Protein AF-A0A2C9KHD5-F1 (afdb_monomer_lite)

Radius of gyration: 20.67 Å; chains: 1; bounding box: 72×42×41 Å

Organism: Biomphalaria glabrata (NCBI:txid6526)

Secondary structure (DSSP, 8-state):
-------HHHHHHHHHHHHHHHHSSEEEEEESSS-HHHHHHHS-HHHHTTEEEEESSTT--SS-SS---TT-HHHHHHH--SSEEEEES-SHHHHHSS-HHHHHHHHHHHHHSTTEEEEEEEEETTTS-HHHHHHHHHH-SEEEEEEEEETTEEEEEEEEE-TTSPEEEEEEEEEE-TT--EEEE----------S------------------------EEEEEEE---SS-----SS--

Foldseek 3Di:
DDDPVPPVLQLLLLLVLQVVLVPWQAEEEEAAPDAPVVSCVLHDPVSVVRYHYHYLPPQPDPDDPDDGPSVPLVVVVVPQDAQYEYEYSACAVVVVVDPLVVVLVSVVVQQVDPNYFKYKHKYWPVRDDPVSVVVLQVQFQKKWKWWDDDVQKIKTWIWGQDPVRDIDTAIWIWGADPSSAIDTDPDPDPPPDDDPDDDDDDDDDDDDDPPPPPPDPTTMMMMGMHGDDDPDPDPDPVGDD

InterPro domains:
  IPR019519 Elongator complex protein 5 [PF10483] (2-155)
  IPR019519 Elongator complex protein 5 [PTHR15641] (78-215)
  IPR027417 P-loop containing nucleoside triphosphate hydrolase [G3DSA:3.40.50.300] (1-186)

Structure (mmCIF, N/CA/C/O backbone):
data_AF-A0A2C9KHD5-F1
#
_entry.id   AF-A0A2C9KHD5-F1
#
loop_
_atom_site.group_PDB
_atom_site.id
_atom_site.type_symbol
_atom_site.label_atom_id
_atom_site.label_alt_id
_atom_site.label_comp_id
_atom_site.label_asym_id
_atom_site.label_entity_id
_atom_site.label_seq_id
_atom_site.pdbx_PDB_ins_code
_atom_site.Cartn_x
_atom_site.Cartn_y
_atom_site.Cartn_z
_atom_site.occupancy
_atom_site.B_iso_or_equiv
_atom_site.auth_seq_id
_atom_site.auth_comp_id
_atom_site.auth_asym_id
_atom_site.auth_atom_id
_atom_site.pdbx_PDB_model_num
ATOM 1 N N . MET A 1 1 ? 8.803 -20.911 -16.272 1.00 21.45 1 MET A N 1
ATOM 2 C CA . MET A 1 1 ? 9.367 -19.557 -16.454 1.00 21.45 1 MET A CA 1
ATOM 3 C C . MET A 1 1 ? 9.643 -19.027 -15.058 1.00 21.45 1 MET A C 1
ATOM 5 O O . MET A 1 1 ? 8.741 -19.084 -14.236 1.00 21.45 1 MET A O 1
ATOM 9 N N . GLN A 1 2 ? 10.910 -18.734 -14.759 1.00 21.44 2 GLN A N 1
ATOM 10 C CA . GLN A 1 2 ? 11.437 -18.538 -13.406 1.00 21.44 2 GLN A CA 1
ATOM 11 C C . GLN A 1 2 ? 10.789 -17.337 -12.713 1.00 21.44 2 GLN A C 1
ATOM 13 O O . GLN A 1 2 ? 10.897 -16.205 -13.180 1.00 21.44 2 GLN A O 1
ATOM 18 N N . ASP A 1 3 ? 10.120 -17.636 -11.603 1.00 24.98 3 ASP A N 1
ATOM 19 C CA . ASP A 1 3 ? 9.675 -16.690 -10.591 1.00 24.98 3 ASP A CA 1
ATOM 20 C C . ASP A 1 3 ? 10.931 -15.986 -10.059 1.00 24.98 3 ASP A C 1
ATOM 22 O O . ASP A 1 3 ? 11.749 -16.587 -9.361 1.00 24.98 3 ASP A O 1
ATOM 26 N N . ALA A 1 4 ? 11.148 -14.728 -10.438 1.00 33.56 4 ALA A N 1
ATOM 27 C CA . ALA A 1 4 ? 12.025 -13.872 -9.654 1.00 33.56 4 ALA A CA 1
ATOM 28 C C . ALA A 1 4 ? 11.246 -13.550 -8.369 1.00 33.56 4 ALA A C 1
ATOM 30 O O . ALA A 1 4 ? 10.525 -12.559 -8.290 1.00 33.56 4 ALA A O 1
ATOM 31 N N . ALA A 1 5 ? 11.345 -14.472 -7.408 1.00 40.50 5 ALA A N 1
ATOM 32 C CA . ALA A 1 5 ? 10.561 -14.551 -6.178 1.00 40.50 5 ALA A CA 1
ATOM 33 C C . ALA A 1 5 ? 10.824 -13.411 -5.174 1.00 40.50 5 ALA A C 1
ATOM 35 O O . ALA A 1 5 ? 10.122 -13.299 -4.170 1.00 40.50 5 ALA A O 1
ATOM 36 N N . ASP A 1 6 ? 11.760 -12.509 -5.461 1.00 47.53 6 ASP A N 1
ATOM 37 C CA . ASP A 1 6 ? 12.103 -11.403 -4.576 1.00 47.53 6 ASP A CA 1
ATOM 38 C C . ASP A 1 6 ? 11.404 -10.115 -5.028 1.00 47.53 6 ASP A C 1
ATOM 40 O O . ASP A 1 6 ? 12.034 -9.184 -5.530 1.00 47.53 6 ASP A O 1
ATOM 44 N N . CYS A 1 7 ? 10.078 -10.043 -4.852 1.00 56.72 7 CYS A N 1
ATOM 45 C CA . CYS A 1 7 ? 9.390 -8.751 -4.796 1.00 56.72 7 CYS A CA 1
ATOM 46 C C . CYS A 1 7 ? 9.403 -8.276 -3.334 1.00 56.72 7 CYS A C 1
ATOM 48 O O . CYS A 1 7 ? 8.547 -8.691 -2.547 1.00 56.72 7 CYS A O 1
ATOM 50 N N . PRO A 1 8 ? 10.351 -7.413 -2.924 1.00 60.81 8 PRO A N 1
ATOM 51 C CA . PRO A 1 8 ? 10.476 -7.007 -1.528 1.00 60.81 8 PRO A CA 1
ATOM 52 C C . PRO A 1 8 ? 9.287 -6.174 -1.049 1.00 60.81 8 PRO A C 1
ATOM 54 O O . PRO A 1 8 ? 9.019 -6.112 0.149 1.00 60.81 8 PRO A O 1
ATOM 57 N N . GLY A 1 9 ? 8.521 -5.596 -1.981 1.00 68.50 9 GLY A N 1
ATOM 58 C CA . GLY A 1 9 ? 7.254 -4.968 -1.644 1.00 68.50 9 GLY A CA 1
ATOM 59 C C . GLY A 1 9 ? 6.280 -5.957 -1.005 1.00 68.50 9 GLY A C 1
ATOM 60 O O . GLY A 1 9 ? 5.634 -5.637 -0.015 1.00 68.50 9 GLY A O 1
ATOM 61 N N . ARG A 1 10 ? 6.223 -7.207 -1.463 1.00 79.19 10 ARG A N 1
ATOM 62 C CA . ARG A 1 10 ? 5.251 -8.161 -0.921 1.00 79.19 10 ARG A CA 1
ATOM 63 C C . ARG A 1 10 ? 5.490 -8.477 0.558 1.00 79.19 10 ARG A C 1
ATOM 65 O O . ARG A 1 10 ? 4.535 -8.526 1.329 1.00 79.19 10 ARG A O 1
ATOM 72 N N . TYR A 1 11 ? 6.750 -8.622 0.965 1.00 78.06 11 TYR A N 1
ATOM 73 C CA . TYR A 1 11 ? 7.117 -8.819 2.371 1.00 78.06 11 TYR A CA 1
ATOM 74 C C . TYR A 1 11 ? 6.721 -7.619 3.235 1.00 78.06 11 TYR A C 1
ATOM 76 O O . TYR A 1 11 ? 6.141 -7.791 4.308 1.00 78.06 11 TYR A O 1
ATOM 84 N N . LEU A 1 12 ? 6.952 -6.400 2.738 1.00 79.88 12 LEU A N 1
ATOM 85 C CA . LEU A 1 12 ? 6.533 -5.185 3.429 1.00 79.88 12 LEU A CA 1
ATOM 86 C C . LEU A 1 12 ? 5.005 -5.074 3.522 1.00 79.88 12 LEU A C 1
ATOM 88 O O . LEU A 1 12 ? 4.477 -4.751 4.582 1.00 79.88 12 LEU A O 1
ATOM 92 N N . LEU A 1 13 ? 4.282 -5.385 2.447 1.00 86.75 13 LEU A N 1
ATOM 93 C CA . LEU A 1 13 ? 2.820 -5.405 2.425 1.00 86.75 13 LEU A CA 1
ATOM 94 C C . LEU A 1 13 ? 2.257 -6.395 3.452 1.00 86.75 13 LEU A C 1
ATOM 96 O O . LEU A 1 13 ? 1.348 -6.046 4.200 1.00 86.75 13 LEU A 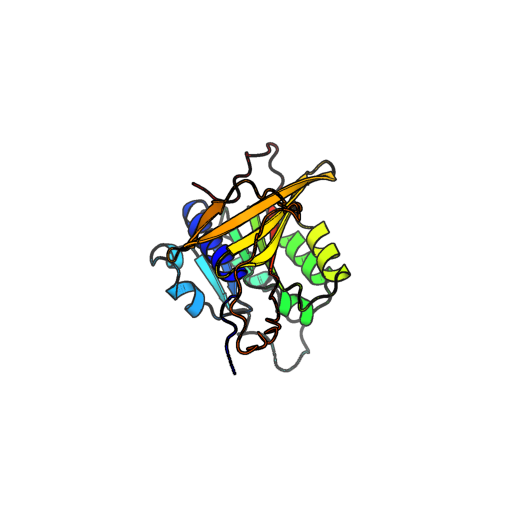O 1
ATOM 100 N N . LEU A 1 14 ? 2.808 -7.611 3.514 1.00 86.31 14 LEU A N 1
ATOM 101 C CA . LEU A 1 14 ? 2.409 -8.623 4.493 1.00 86.31 14 LEU A CA 1
ATOM 102 C C . LEU A 1 14 ? 2.713 -8.172 5.927 1.00 86.31 14 LEU A C 1
ATOM 104 O O . LEU A 1 14 ? 1.870 -8.348 6.808 1.00 86.31 14 LEU A O 1
ATOM 108 N N . ASN A 1 15 ? 3.865 -7.534 6.165 1.00 84.81 15 ASN A N 1
ATOM 109 C CA . ASN A 1 15 ? 4.171 -6.909 7.454 1.00 84.81 15 ASN A CA 1
ATOM 110 C C . ASN A 1 15 ? 3.117 -5.848 7.824 1.00 84.81 15 ASN A C 1
ATOM 112 O O . ASN A 1 15 ? 2.600 -5.850 8.944 1.00 84.81 15 ASN A O 1
ATOM 116 N N . TRP A 1 16 ? 2.741 -4.980 6.883 1.00 85.62 16 TRP A N 1
ATOM 117 C CA . TRP A 1 16 ? 1.698 -3.977 7.097 1.00 85.62 16 TRP A CA 1
ATOM 118 C C . TRP A 1 16 ? 0.341 -4.606 7.382 1.00 85.62 16 TRP A C 1
ATOM 120 O O . TRP A 1 16 ? -0.294 -4.236 8.369 1.00 85.62 16 TRP A O 1
ATOM 130 N N . ALA A 1 17 ? -0.081 -5.587 6.583 1.00 87.75 17 ALA A N 1
ATOM 131 C CA . ALA A 1 17 ? -1.320 -6.320 6.804 1.00 87.75 17 ALA A CA 1
ATOM 132 C C . ALA A 1 17 ? -1.340 -6.931 8.214 1.00 87.75 17 ALA A C 1
ATOM 134 O O . ALA A 1 17 ? -2.296 -6.696 8.954 1.00 87.75 17 ALA A O 1
ATOM 135 N N . ARG A 1 18 ? -0.247 -7.600 8.625 1.00 85.75 18 ARG A N 1
ATOM 136 C CA . ARG A 1 18 ? -0.071 -8.222 9.952 1.00 85.75 18 ARG A CA 1
ATOM 137 C C . ARG A 1 18 ? -0.150 -7.216 11.108 1.00 85.75 18 ARG A C 1
ATOM 139 O O . ARG A 1 18 ? -0.625 -7.547 12.193 1.00 85.75 18 ARG A O 1
ATOM 146 N N . ASN A 1 19 ? 0.314 -5.990 10.900 1.00 84.38 19 ASN A N 1
ATOM 147 C CA . ASN A 1 19 ? 0.287 -4.949 11.925 1.00 84.38 19 ASN A CA 1
ATOM 148 C C . ASN A 1 19 ? -1.025 -4.152 11.941 1.00 84.38 19 ASN A C 1
ATOM 150 O O . ASN A 1 19 ? -1.440 -3.663 12.992 1.00 84.38 19 ASN A O 1
ATOM 154 N N . LEU A 1 20 ? -1.687 -3.987 10.796 1.00 85.62 20 LEU A N 1
ATOM 155 C CA . LEU A 1 20 ? -2.927 -3.218 10.694 1.00 85.62 20 LEU A CA 1
ATOM 156 C C . LEU A 1 20 ? -4.119 -3.982 11.265 1.00 85.62 20 LEU A C 1
ATOM 158 O O . LEU A 1 20 ? -4.832 -3.408 12.084 1.00 85.62 20 LEU A O 1
ATOM 162 N N . TYR A 1 21 ? -4.285 -5.274 10.959 1.00 84.44 21 TYR A N 1
ATOM 163 C CA . TYR A 1 21 ? -5.460 -6.040 11.416 1.00 84.44 21 TYR A CA 1
ATOM 164 C C . TYR A 1 21 ? -5.607 -6.101 12.954 1.00 84.44 21 TYR A C 1
ATOM 166 O O . TYR A 1 21 ? -6.690 -6.364 13.485 1.00 84.44 21 TYR A O 1
ATOM 174 N N . LYS A 1 22 ? -4.505 -5.870 13.683 1.00 85.44 22 LYS A N 1
ATOM 175 C CA . LYS A 1 22 ? -4.470 -5.795 15.150 1.00 85.44 22 LYS A CA 1
ATOM 176 C C . LYS A 1 22 ? -4.913 -4.438 15.697 1.00 85.44 22 LYS A C 1
ATOM 178 O O . LYS A 1 22 ? -5.384 -4.370 16.827 1.00 85.44 22 LYS A O 1
ATOM 183 N N . ARG A 1 23 ? -4.719 -3.366 14.924 1.00 84.25 23 ARG A N 1
ATOM 184 C CA . ARG A 1 23 ? -4.906 -1.968 15.346 1.00 84.25 23 ARG A CA 1
ATOM 185 C C . ARG A 1 23 ? -6.227 -1.374 14.876 1.00 84.25 23 ARG A C 1
ATOM 187 O O . ARG A 1 23 ? -6.737 -0.469 15.528 1.00 84.25 23 ARG A O 1
ATOM 194 N N . VAL A 1 24 ? -6.759 -1.857 13.756 1.00 84.12 24 VAL A N 1
ATOM 195 C CA . VAL A 1 24 ? -7.999 -1.340 13.169 1.00 84.12 24 VAL A CA 1
ATOM 196 C C . VAL A 1 24 ? -9.126 -2.358 13.249 1.00 84.12 24 VAL A C 1
ATOM 198 O O . VAL A 1 24 ? -8.887 -3.562 13.324 1.00 84.12 24 VAL A O 1
ATOM 201 N N . GLY A 1 25 ? -10.366 -1.862 13.247 1.00 81.00 25 GLY A N 1
ATOM 202 C CA . GLY A 1 25 ? -11.555 -2.709 13.332 1.00 81.00 25 GLY A CA 1
ATOM 203 C C . GLY A 1 25 ? -11.716 -3.602 12.104 1.00 81.00 25 GLY A C 1
ATOM 204 O O . GLY A 1 25 ? -12.115 -4.759 12.232 1.00 81.00 25 GLY A O 1
ATOM 205 N N . LYS A 1 26 ? -11.351 -3.085 10.924 1.00 89.88 26 LYS A N 1
ATOM 206 C CA . LYS A 1 26 ? -11.443 -3.811 9.659 1.00 89.88 26 LYS A CA 1
ATOM 207 C C . LYS A 1 26 ? -10.253 -3.530 8.751 1.00 89.88 26 LYS A C 1
ATOM 209 O O . LYS A 1 26 ? -9.731 -2.419 8.690 1.00 89.88 26 LYS A O 1
ATOM 214 N N . THR A 1 27 ? -9.824 -4.543 8.011 1.00 93.12 27 THR A N 1
ATOM 215 C CA . THR A 1 27 ? -8.817 -4.398 6.960 1.00 93.12 27 THR A CA 1
ATOM 216 C C . THR A 1 27 ? -9.356 -4.999 5.668 1.00 93.12 27 THR A C 1
ATOM 218 O O . THR A 1 27 ? -9.950 -6.074 5.693 1.00 93.12 27 THR A O 1
ATOM 221 N N . ILE A 1 28 ? -9.183 -4.304 4.549 1.00 94.38 28 ILE A N 1
ATOM 222 C CA . ILE A 1 28 ? -9.533 -4.788 3.212 1.00 94.38 28 ILE A CA 1
ATOM 223 C C . ILE A 1 28 ? -8.228 -4.948 2.438 1.00 94.38 28 ILE A C 1
ATOM 225 O O . ILE A 1 28 ? -7.465 -3.991 2.351 1.00 94.38 28 ILE A O 1
ATOM 229 N N . LEU A 1 29 ? -7.965 -6.136 1.896 1.00 94.31 29 LEU A N 1
ATOM 230 C CA . LEU A 1 29 ? -6.842 -6.389 0.995 1.00 94.31 29 LEU A CA 1
ATOM 231 C C . LEU A 1 29 ? -7.383 -6.699 -0.401 1.00 94.31 29 LEU A C 1
ATOM 233 O O . LEU A 1 29 ? -8.087 -7.688 -0.597 1.00 94.31 29 LEU A O 1
ATOM 237 N N . VAL A 1 30 ? -7.048 -5.843 -1.357 1.00 93.00 30 VAL A N 1
ATOM 238 C CA . VAL A 1 30 ? -7.388 -6.004 -2.769 1.00 93.00 30 VAL A CA 1
ATOM 239 C C . VAL A 1 30 ? -6.199 -6.637 -3.484 1.00 93.00 30 VAL A C 1
ATOM 241 O O . VAL A 1 30 ? -5.077 -6.134 -3.390 1.00 93.00 30 VAL A O 1
ATOM 244 N N . CYS A 1 31 ? -6.468 -7.751 -4.158 1.00 91.31 31 CYS A N 1
ATOM 245 C CA . CYS A 1 31 ? -5.497 -8.721 -4.644 1.00 91.31 31 CYS A CA 1
ATOM 246 C C . CYS A 1 31 ? -5.485 -8.772 -6.184 1.00 91.31 31 CYS A C 1
ATOM 248 O O . CYS A 1 31 ? -6.210 -9.567 -6.779 1.00 91.31 31 CYS A O 1
ATOM 250 N N . TYR A 1 32 ? -4.701 -7.920 -6.842 1.00 87.25 32 TYR A N 1
ATOM 251 C CA . TYR A 1 32 ? -4.503 -7.909 -8.296 1.00 87.25 32 TYR A CA 1
ATOM 252 C C . TYR A 1 32 ? -3.308 -8.742 -8.755 1.00 87.25 32 TYR A C 1
ATOM 254 O O . TYR A 1 32 ? -3.323 -9.268 -9.862 1.00 87.25 32 TYR A O 1
ATOM 262 N N . GLU A 1 33 ? -2.250 -8.851 -7.954 1.00 85.38 33 GLU A N 1
ATOM 263 C CA . GLU A 1 33 ? -1.014 -9.518 -8.375 1.00 85.38 33 GLU A CA 1
ATOM 264 C C . GLU A 1 33 ? -1.022 -11.008 -8.027 1.00 85.38 33 GLU A C 1
ATOM 266 O O . GLU A 1 33 ? -0.601 -11.848 -8.825 1.00 85.38 33 GLU A O 1
ATOM 271 N N . ARG A 1 34 ? -1.500 -11.351 -6.827 1.00 87.44 34 ARG A N 1
ATOM 272 C CA . ARG A 1 34 ? -1.611 -12.736 -6.352 1.00 87.44 34 ARG A CA 1
ATOM 273 C C . ARG A 1 34 ? -3.031 -13.004 -5.861 1.00 87.44 34 ARG A C 1
ATOM 275 O O . ARG A 1 34 ? -3.665 -12.086 -5.360 1.00 87.44 34 ARG A O 1
ATOM 282 N N . PRO A 1 35 ? -3.543 -14.238 -5.971 1.00 88.81 35 PRO A N 1
ATOM 283 C CA . PRO A 1 35 ? -4.881 -14.552 -5.482 1.00 88.81 35 PRO A CA 1
ATOM 284 C C . PRO A 1 35 ? -4.937 -14.482 -3.940 1.00 88.81 35 PRO A C 1
ATOM 286 O O . PRO A 1 35 ? -3.908 -14.690 -3.288 1.00 88.81 35 PRO A O 1
ATOM 289 N N . PRO A 1 36 ? -6.110 -14.245 -3.321 1.00 90.94 36 PRO A N 1
ATOM 290 C CA . PRO A 1 36 ? -6.261 -14.163 -1.865 1.00 90.94 36 PRO A CA 1
ATOM 291 C C . PRO A 1 36 ? -5.638 -15.323 -1.083 1.00 90.94 36 PRO A C 1
ATOM 293 O O . PRO A 1 36 ? -5.050 -15.104 -0.023 1.00 90.94 36 PRO A O 1
ATOM 296 N N . GLN A 1 37 ? -5.719 -16.543 -1.625 1.00 90.50 37 GLN A N 1
ATOM 297 C CA . GLN A 1 37 ? -5.185 -17.762 -1.012 1.00 90.50 37 GLN A CA 1
ATOM 298 C C . GLN A 1 37 ? -3.691 -17.621 -0.714 1.00 90.50 37 GLN A C 1
ATOM 300 O O . GLN A 1 37 ? -3.257 -17.970 0.383 1.00 90.50 37 GLN A O 1
ATOM 305 N N . TYR A 1 38 ? -2.942 -16.999 -1.634 1.00 89.06 38 TYR A N 1
ATOM 306 C CA . TYR A 1 38 ? -1.527 -16.703 -1.436 1.00 89.06 38 TYR A CA 1
ATOM 307 C C . TYR A 1 38 ? -1.324 -15.918 -0.138 1.00 89.06 38 TYR A C 1
ATOM 309 O O . TYR A 1 38 ? -0.526 -16.311 0.693 1.00 89.06 38 TYR A O 1
ATOM 317 N N . PHE A 1 39 ? -2.068 -14.836 0.098 1.00 89.06 39 PHE A N 1
ATOM 318 C CA . PHE A 1 39 ? -1.877 -14.013 1.298 1.00 89.06 39 PHE A CA 1
ATOM 319 C C . PHE A 1 39 ? -2.344 -14.709 2.578 1.00 89.06 39 PHE A C 1
ATOM 321 O O . PHE A 1 39 ? -1.732 -14.526 3.630 1.00 89.06 39 PHE A O 1
ATOM 328 N N . THR A 1 40 ? -3.401 -15.520 2.502 1.00 89.62 40 THR A N 1
ATOM 329 C CA . THR A 1 40 ? -3.914 -16.244 3.673 1.00 89.62 40 THR A CA 1
ATOM 330 C C . THR A 1 40 ? -2.936 -17.279 4.221 1.00 89.62 40 THR A C 1
ATOM 332 O O . THR A 1 40 ? -2.959 -17.533 5.420 1.00 89.62 40 THR A O 1
ATOM 335 N N . GLU A 1 41 ? -2.051 -17.833 3.388 1.00 88.44 41 GLU A N 1
ATOM 336 C CA . GLU A 1 41 ? -1.020 -18.788 3.821 1.00 88.44 41 GLU A CA 1
ATOM 337 C C . GLU A 1 41 ? 0.077 -18.133 4.674 1.00 88.44 41 GLU A C 1
ATOM 339 O O . GLU A 1 41 ? 0.630 -18.768 5.569 1.00 88.44 41 GLU A O 1
ATOM 344 N N . TRP A 1 42 ? 0.368 -16.851 4.431 1.00 86.00 42 TRP A N 1
ATOM 345 C CA . TRP A 1 42 ? 1.403 -16.098 5.152 1.00 86.00 42 TRP A CA 1
ATOM 346 C C . TRP A 1 42 ? 0.874 -15.369 6.390 1.00 86.00 42 TRP A C 1
ATOM 348 O O . TRP A 1 42 ? 1.656 -14.896 7.219 1.00 86.00 42 TRP A O 1
ATOM 358 N N . LEU A 1 43 ? -0.447 -15.229 6.510 1.00 86.69 43 LEU A N 1
ATOM 359 C CA . LEU A 1 43 ? -1.080 -14.490 7.592 1.00 86.69 43 LEU A CA 1
ATOM 360 C C . LEU A 1 43 ? -1.541 -15.429 8.720 1.00 86.69 43 LEU A C 1
ATOM 362 O O . LEU A 1 43 ? -2.029 -16.529 8.465 1.00 86.69 43 LEU A O 1
ATOM 366 N N . PRO A 1 44 ? -1.444 -14.993 9.988 1.00 85.44 44 PRO A N 1
ATOM 367 C CA . PRO A 1 44 ? -2.012 -15.728 11.113 1.00 85.44 44 PRO A CA 1
ATOM 368 C C . PRO A 1 44 ? -3.515 -16.014 10.934 1.00 85.44 44 PRO A C 1
ATOM 370 O O . PRO A 1 44 ? -4.251 -15.196 10.381 1.00 85.44 44 PRO A O 1
ATOM 373 N N . LYS A 1 45 ? -4.005 -17.151 11.449 1.00 84.75 45 LYS A N 1
ATOM 374 C CA . LYS A 1 45 ? -5.423 -17.554 11.316 1.00 84.75 45 LYS A CA 1
ATOM 375 C C . LYS A 1 45 ? -6.410 -16.563 11.951 1.00 84.75 45 LYS A C 1
ATOM 377 O O . LYS A 1 45 ? -7.551 -16.474 11.520 1.00 84.75 45 LYS A O 1
ATOM 382 N N . ASP A 1 46 ? -5.993 -15.821 12.972 1.00 84.56 46 ASP A N 1
ATOM 383 C CA . ASP A 1 46 ? -6.779 -14.738 13.579 1.00 84.56 46 ASP A CA 1
ATOM 384 C C . ASP A 1 46 ? -6.888 -13.506 12.665 1.00 84.56 46 ASP A C 1
ATOM 386 O O . ASP A 1 46 ? -7.879 -12.776 12.725 1.00 84.56 46 ASP A O 1
ATOM 390 N N . ALA A 1 47 ? -5.901 -13.288 11.791 1.00 83.38 47 ALA A N 1
ATOM 391 C CA . ALA A 1 47 ? -5.895 -12.185 10.839 1.00 83.38 47 ALA A CA 1
ATOM 392 C C . ALA A 1 47 ? -6.910 -12.400 9.711 1.00 83.38 47 ALA A C 1
ATOM 394 O O . ALA A 1 47 ? -7.592 -11.457 9.309 1.00 83.38 47 ALA A O 1
ATOM 395 N N . THR A 1 48 ? -7.059 -13.635 9.223 1.00 80.44 48 THR A N 1
ATOM 396 C CA . THR A 1 48 ? -7.950 -13.948 8.093 1.00 80.44 48 THR A CA 1
ATOM 397 C C . THR A 1 48 ? -9.424 -13.687 8.409 1.00 80.44 48 THR A C 1
ATOM 399 O O . THR A 1 48 ? -10.167 -13.286 7.522 1.00 80.44 48 THR A O 1
ATOM 402 N N . GLY A 1 49 ? -9.844 -13.807 9.673 1.00 81.38 49 GLY A N 1
ATOM 403 C CA . GLY A 1 49 ? -11.195 -13.425 10.107 1.00 81.38 49 GLY A CA 1
ATOM 404 C C . GLY A 1 49 ? -11.439 -11.909 10.161 1.00 81.38 49 GLY A C 1
ATOM 405 O O . GLY A 1 49 ? -12.586 -11.464 10.172 1.00 81.38 49 GLY A O 1
ATOM 406 N N . ARG A 1 50 ? -10.374 -11.096 10.189 1.00 85.88 50 ARG A N 1
ATOM 407 C CA . ARG A 1 50 ? -10.445 -9.625 10.276 1.00 85.88 50 ARG A CA 1
ATOM 408 C C . ARG A 1 50 ? -10.143 -8.922 8.955 1.00 85.88 50 ARG A C 1
ATOM 410 O O . ARG A 1 50 ? -10.552 -7.773 8.774 1.00 85.88 50 ARG A O 1
ATOM 417 N N . ILE A 1 51 ? -9.484 -9.608 8.027 1.00 92.44 51 ILE A N 1
ATOM 418 C CA . ILE A 1 51 ? -9.163 -9.100 6.694 1.00 92.44 51 ILE A CA 1
ATOM 419 C C . ILE A 1 51 ? -10.226 -9.583 5.700 1.00 92.44 51 ILE A C 1
ATOM 421 O O . ILE A 1 51 ? -10.424 -10.781 5.529 1.00 92.44 51 ILE A O 1
ATOM 425 N N . THR A 1 52 ? -10.915 -8.656 5.033 1.00 92.94 52 THR A N 1
ATOM 426 C CA . THR A 1 52 ? -11.693 -8.983 3.829 1.00 92.94 52 THR A CA 1
ATOM 427 C C . THR A 1 52 ? -10.751 -8.991 2.638 1.00 92.94 52 THR A C 1
ATOM 429 O O . THR A 1 52 ? -10.078 -7.994 2.385 1.00 92.94 52 THR A O 1
ATOM 432 N N . PHE A 1 53 ? -10.732 -10.090 1.892 1.00 92.31 53 PHE A N 1
ATOM 433 C CA . PHE A 1 53 ? -9.967 -10.197 0.657 1.00 92.31 53 PHE A CA 1
ATOM 434 C C . PHE A 1 53 ? -10.883 -9.962 -0.543 1.00 92.31 53 PHE A C 1
ATOM 436 O O . PHE A 1 53 ? -11.962 -10.548 -0.620 1.00 92.31 53 PHE A O 1
ATOM 443 N N . ILE A 1 54 ? -10.446 -9.118 -1.474 1.00 91.31 54 ILE A N 1
ATOM 444 C CA . ILE A 1 54 ? -11.123 -8.869 -2.749 1.00 91.31 54 ILE A CA 1
ATOM 445 C C . ILE A 1 54 ? -10.188 -9.353 -3.854 1.00 91.31 54 ILE A C 1
ATOM 447 O O . ILE A 1 54 ? -9.099 -8.809 -4.021 1.00 91.31 54 ILE A O 1
ATOM 451 N N . ASP A 1 55 ? -10.598 -10.386 -4.588 1.00 88.81 55 ASP A N 1
ATOM 452 C CA . ASP A 1 55 ? -9.814 -10.917 -5.703 1.00 88.81 55 ASP A CA 1
ATOM 453 C C . ASP A 1 55 ? -10.002 -10.050 -6.952 1.00 88.81 55 ASP A C 1
ATOM 455 O O . ASP A 1 55 ? -11.064 -10.046 -7.582 1.00 88.81 55 ASP A O 1
ATOM 459 N N . GLY A 1 56 ? -8.949 -9.315 -7.302 1.00 79.19 56 GLY A N 1
ATOM 460 C CA . GLY A 1 56 ? -8.917 -8.425 -8.449 1.00 79.19 56 GLY A CA 1
ATOM 461 C C . GLY A 1 56 ? -8.807 -9.141 -9.796 1.00 79.19 56 GLY A C 1
ATOM 462 O O . GLY A 1 56 ? -9.110 -8.538 -10.825 1.00 79.19 56 GLY A O 1
ATOM 463 N N . ASN A 1 57 ? -8.420 -10.421 -9.810 1.00 72.19 57 ASN A N 1
ATOM 464 C CA . ASN A 1 57 ? -8.241 -11.201 -11.037 1.00 72.19 57 ASN A CA 1
ATOM 465 C C . ASN A 1 57 ? -9.546 -11.815 -11.558 1.00 72.19 57 ASN A C 1
ATOM 467 O O . ASN A 1 57 ? -9.668 -12.075 -12.754 1.00 72.19 57 ASN A O 1
ATOM 471 N N . LEU A 1 58 ? -10.546 -12.022 -10.695 1.00 67.06 58 LEU A N 1
ATOM 472 C CA . LEU A 1 58 ? -11.775 -12.743 -11.055 1.00 67.06 58 LEU A CA 1
ATOM 473 C C . LEU A 1 58 ? -12.745 -11.960 -11.956 1.00 67.06 58 LEU A C 1
ATOM 475 O O . LEU A 1 58 ? -13.714 -12.545 -12.438 1.00 67.06 58 LEU A O 1
ATOM 479 N N . ARG A 1 59 ? -12.539 -10.654 -12.174 1.00 61.41 59 ARG A N 1
ATOM 480 C CA . ARG A 1 59 ? -13.531 -9.791 -12.848 1.00 61.41 59 ARG A CA 1
ATOM 481 C C . ARG A 1 59 ? -13.021 -8.978 -14.032 1.00 61.41 59 ARG A C 1
ATOM 483 O O . ARG A 1 59 ? -13.725 -8.075 -14.463 1.00 61.41 59 ARG A O 1
ATOM 490 N N . ILE A 1 60 ? -11.853 -9.291 -14.591 1.00 60.53 60 ILE A N 1
ATOM 491 C CA . ILE A 1 60 ? -11.396 -8.663 -15.841 1.00 60.53 60 ILE A CA 1
ATOM 492 C C . ILE A 1 60 ? -12.220 -9.281 -16.987 1.00 60.53 60 ILE A C 1
ATOM 494 O O . ILE A 1 60 ? -11.984 -10.442 -17.328 1.00 60.53 60 ILE A O 1
ATOM 498 N N . PRO A 1 61 ? -13.223 -8.589 -17.563 1.00 53.09 61 PRO A N 1
ATOM 499 C CA . PRO A 1 61 ? -14.079 -9.187 -18.574 1.00 53.09 61 PRO A CA 1
ATOM 500 C C . PRO A 1 61 ? -13.294 -9.314 -19.880 1.00 53.09 61 PRO A C 1
ATOM 502 O O . PRO A 1 61 ? -12.575 -8.396 -20.272 1.00 53.09 61 PRO A O 1
ATOM 505 N N . ALA A 1 62 ? -13.483 -10.422 -20.596 1.00 50.41 62 ALA A N 1
ATOM 506 C CA . ALA A 1 62 ? -12.888 -10.641 -21.916 1.00 50.41 62 ALA A CA 1
ATOM 507 C C . ALA A 1 62 ? -13.456 -9.712 -23.017 1.00 50.41 62 ALA A C 1
ATOM 509 O O . ALA A 1 62 ? -12.944 -9.702 -24.134 1.00 50.41 62 ALA A O 1
ATOM 510 N N . SER A 1 63 ? -14.504 -8.933 -22.728 1.00 48.06 63 SER A N 1
ATOM 511 C CA . SER A 1 63 ? -15.189 -8.072 -23.698 1.00 48.06 63 SER A CA 1
ATOM 512 C C . SER A 1 63 ? -15.816 -6.856 -23.009 1.00 48.06 63 SER A C 1
ATOM 514 O O . SER A 1 63 ? -16.721 -6.984 -22.183 1.00 48.06 63 SER A O 1
ATOM 516 N N . SER A 1 64 ? -15.312 -5.671 -23.337 1.00 47.41 64 SER A N 1
ATOM 517 C CA . SER A 1 64 ? -15.696 -4.379 -22.775 1.00 47.41 64 SER A CA 1
ATOM 518 C C . SER A 1 64 ? -16.899 -3.760 -23.501 1.00 47.41 64 SER A C 1
ATOM 520 O O . SER A 1 64 ? -16.720 -3.148 -24.549 1.00 47.41 64 SER A O 1
ATOM 522 N N . GLU A 1 65 ? -18.095 -3.844 -22.916 1.00 42.81 65 GLU A N 1
ATOM 523 C CA . GLU A 1 65 ? -19.220 -2.938 -23.248 1.00 42.81 65 GLU A CA 1
ATOM 524 C C . GLU A 1 65 ? -19.884 -2.289 -22.016 1.00 42.81 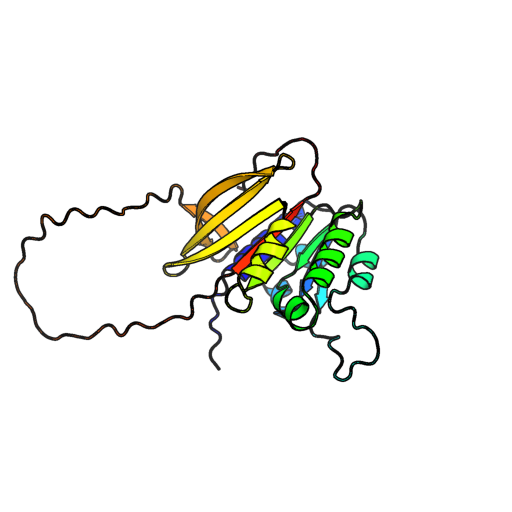65 GLU A C 1
ATOM 526 O O . GLU A 1 65 ? -20.753 -1.433 -22.145 1.00 42.81 65 GLU A O 1
ATOM 531 N N . GLY A 1 66 ? -19.417 -2.593 -20.803 1.00 45.81 66 GLY A N 1
ATOM 532 C CA . GLY A 1 66 ? -19.779 -1.869 -19.584 1.00 45.81 66 GLY A CA 1
ATOM 533 C C . GLY A 1 66 ? -18.513 -1.398 -18.886 1.00 45.81 66 GLY A C 1
ATOM 534 O O . GLY A 1 66 ? -17.554 -2.164 -18.802 1.00 45.81 66 GLY A O 1
ATOM 535 N N . GLY A 1 67 ? -18.482 -0.145 -18.423 1.00 54.50 67 GLY A N 1
ATOM 536 C CA . GLY A 1 67 ? -17.353 0.410 -17.675 1.00 54.50 67 GLY A CA 1
ATOM 537 C C . GLY 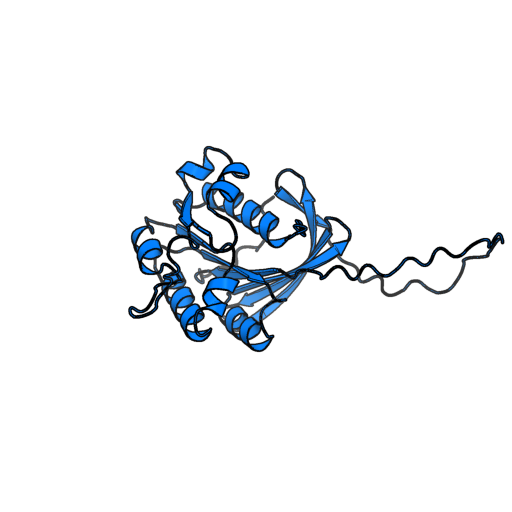A 1 67 ? -16.973 -0.521 -16.527 1.00 54.50 67 GLY A C 1
ATOM 538 O O . GLY A 1 67 ? -17.705 -0.641 -15.549 1.00 54.50 67 GLY A O 1
ATOM 539 N N . CYS A 1 68 ? -15.860 -1.234 -16.684 1.00 57.59 68 CYS A N 1
ATOM 540 C CA . CYS A 1 68 ? -15.417 -2.201 -15.700 1.00 57.59 68 CYS A CA 1
ATOM 541 C C . CYS A 1 68 ? -14.920 -1.430 -14.475 1.00 57.59 68 CYS A C 1
ATOM 543 O O . CYS A 1 68 ? -13.976 -0.641 -14.582 1.00 57.59 68 CYS A O 1
ATOM 545 N N . ASP A 1 69 ? -15.538 -1.651 -13.313 1.00 68.12 69 ASP A N 1
ATOM 546 C CA . ASP A 1 69 ? -15.020 -1.159 -12.036 1.00 68.12 69 ASP A CA 1
ATOM 547 C C . ASP A 1 69 ? -13.783 -1.979 -11.652 1.00 68.12 69 ASP A C 1
ATOM 549 O O . ASP A 1 69 ? -13.795 -2.836 -10.778 1.00 68.12 69 ASP A O 1
ATOM 553 N N . ILE A 1 70 ? -12.683 -1.736 -12.365 1.00 70.44 70 ILE A N 1
ATOM 554 C CA . ILE A 1 70 ? -11.421 -2.454 -12.183 1.00 70.44 70 ILE A CA 1
ATOM 555 C C . ILE A 1 70 ? -10.806 -2.083 -10.820 1.00 70.44 70 ILE A C 1
ATOM 557 O O . ILE A 1 70 ? -9.774 -2.629 -10.475 1.00 70.44 70 ILE A O 1
ATOM 561 N N . LEU A 1 71 ? -11.301 -1.059 -10.093 1.00 76.38 71 LEU A N 1
ATOM 562 C CA . LEU A 1 71 ? -10.798 -0.730 -8.743 1.00 76.38 71 LEU A CA 1
ATOM 563 C C . LEU A 1 71 ? -11.665 -1.332 -7.637 1.00 76.38 71 LEU A C 1
ATOM 565 O O . LEU A 1 71 ? -11.278 -1.213 -6.476 1.00 76.38 71 LEU A O 1
ATOM 569 N N . PHE A 1 72 ? -12.771 -1.989 -8.001 1.00 79.69 72 PHE A N 1
ATOM 570 C CA . PHE A 1 72 ? -13.765 -2.526 -7.079 1.00 79.69 72 PHE A CA 1
ATOM 571 C C . PHE A 1 72 ? -14.234 -1.464 -6.084 1.00 79.69 72 PHE A C 1
ATOM 573 O O . PHE A 1 72 ? -14.387 -1.735 -4.895 1.00 79.69 72 PHE A O 1
ATOM 580 N N . GLU A 1 73 ? -14.394 -0.217 -6.542 1.00 82.62 73 GLU A N 1
ATOM 581 C CA . GLU A 1 73 ? -14.795 0.895 -5.681 1.00 82.62 73 GLU A CA 1
ATOM 582 C C . GLU A 1 73 ? -16.111 0.577 -4.975 1.00 82.62 73 GLU A C 1
ATOM 584 O O . GLU A 1 73 ? -16.239 0.822 -3.772 1.00 82.62 73 GLU A O 1
ATOM 589 N N . LYS A 1 74 ? -17.067 -0.013 -5.700 1.00 83.50 74 LYS A N 1
ATOM 590 C CA . LYS A 1 74 ? -18.353 -0.403 -5.128 1.00 83.50 74 LYS A CA 1
ATOM 591 C C . LYS A 1 74 ? -18.192 -1.477 -4.054 1.00 83.50 74 LYS A C 1
ATOM 593 O O . LYS A 1 74 ? -18.671 -1.278 -2.940 1.00 83.50 74 LYS A O 1
ATOM 598 N N . GLU A 1 75 ? -17.495 -2.576 -4.340 1.00 86.81 75 GLU A N 1
ATOM 599 C CA . GLU A 1 75 ? -17.321 -3.658 -3.364 1.00 86.81 75 GLU A CA 1
ATOM 600 C C . GLU A 1 75 ? -16.496 -3.225 -2.155 1.00 86.81 75 GLU A C 1
ATOM 602 O O . GLU A 1 75 ? -16.811 -3.606 -1.029 1.00 86.81 75 GLU A O 1
ATOM 607 N N . ILE A 1 76 ? -15.459 -2.408 -2.363 1.00 89.44 76 ILE A N 1
ATOM 608 C CA . ILE A 1 76 ? -14.688 -1.822 -1.266 1.00 89.44 76 ILE A CA 1
ATOM 609 C C . ILE A 1 76 ? -15.620 -0.976 -0.404 1.00 89.44 76 ILE A C 1
ATOM 611 O O . ILE A 1 76 ? -15.625 -1.141 0.811 1.00 89.44 76 ILE A O 1
ATOM 615 N N . THR A 1 77 ? -16.433 -0.111 -1.016 1.00 88.69 77 THR A N 1
ATOM 616 C CA . THR A 1 77 ? -17.348 0.775 -0.287 1.00 88.69 77 THR A CA 1
ATOM 617 C C . THR A 1 77 ? -18.394 -0.006 0.507 1.00 88.69 77 THR A C 1
ATOM 619 O O . THR A 1 77 ? -18.653 0.332 1.659 1.00 88.69 77 THR A O 1
ATOM 622 N N . GLU A 1 78 ? -18.946 -1.078 -0.061 1.00 89.31 78 GLU A N 1
ATOM 623 C CA . GLU A 1 78 ? -19.890 -1.976 0.620 1.00 89.31 78 GLU A CA 1
ATOM 624 C C . GLU A 1 78 ? -19.228 -2.787 1.748 1.00 89.31 78 GLU A C 1
ATOM 626 O O . GLU A 1 78 ? -19.874 -3.110 2.744 1.00 89.31 78 GLU A O 1
ATOM 631 N N . ALA A 1 79 ? -17.935 -3.099 1.624 1.00 88.94 79 ALA A N 1
ATOM 632 C CA . ALA A 1 79 ? -17.172 -3.834 2.631 1.00 88.94 79 ALA A CA 1
ATOM 633 C C . ALA A 1 79 ? -16.654 -2.957 3.788 1.00 88.94 79 ALA A C 1
ATOM 635 O O . ALA A 1 79 ? -16.186 -3.499 4.799 1.00 88.94 79 ALA A O 1
ATOM 636 N N . ILE A 1 80 ? -16.708 -1.626 3.663 1.00 90.12 80 ILE A N 1
ATOM 637 C CA . ILE A 1 80 ? -16.322 -0.704 4.735 1.00 90.12 80 ILE A CA 1
ATOM 638 C C . ILE A 1 80 ? -17.328 -0.822 5.882 1.00 90.12 80 ILE A C 1
ATOM 640 O O . ILE A 1 80 ? -18.512 -0.530 5.741 1.00 90.12 80 ILE A O 1
ATOM 644 N N . SER A 1 81 ? -16.830 -1.202 7.057 1.00 87.56 81 SER A N 1
ATOM 645 C CA . SER A 1 81 ? -17.629 -1.329 8.275 1.00 87.56 81 SER A CA 1
ATOM 646 C C . SER A 1 81 ? -16.842 -0.776 9.459 1.00 87.56 81 SER A C 1
ATOM 648 O O . SER A 1 81 ? -16.000 -1.466 10.038 1.00 87.56 81 SER A O 1
ATOM 650 N N . GLY A 1 82 ? -17.124 0.478 9.820 1.00 88.19 82 GLY A N 1
ATOM 651 C CA . GLY A 1 82 ? -16.376 1.213 10.842 1.00 88.19 82 GLY A CA 1
ATOM 652 C C . GLY A 1 82 ? -14.943 1.554 10.401 1.00 88.19 82 GLY A C 1
ATOM 653 O O . GLY A 1 82 ? -14.649 1.534 9.204 1.00 88.19 82 GLY A O 1
ATOM 654 N N . PRO A 1 83 ? -14.032 1.861 11.346 1.00 89.94 83 PRO A N 1
ATOM 655 C CA . PRO A 1 83 ? -12.665 2.269 11.030 1.00 89.94 83 PRO A CA 1
ATOM 656 C C . PRO A 1 83 ? -11.897 1.186 10.253 1.00 89.94 83 PRO A C 1
ATOM 658 O O . PRO A 1 83 ? -11.553 0.130 10.796 1.00 89.94 83 PRO A O 1
ATOM 661 N N . THR A 1 84 ? -11.635 1.468 8.977 1.00 91.50 84 THR A N 1
ATOM 662 C CA . THR A 1 84 ? -11.137 0.513 7.984 1.00 91.50 84 THR A CA 1
ATOM 663 C C . THR A 1 84 ? -9.825 0.993 7.361 1.00 91.50 84 THR A C 1
ATOM 665 O O . THR A 1 84 ? -9.686 2.167 7.014 1.00 91.50 84 THR A O 1
ATOM 668 N N . CYS A 1 85 ? -8.872 0.079 7.175 1.00 92.50 85 CYS A N 1
ATOM 669 C CA . CYS A 1 85 ? -7.707 0.297 6.310 1.00 92.50 85 CYS A CA 1
ATOM 670 C C . CYS A 1 85 ? -7.847 -0.500 5.016 1.00 92.50 85 CYS A C 1
ATOM 672 O O . CYS A 1 85 ? -8.254 -1.661 5.047 1.00 92.50 85 CYS A O 1
ATOM 674 N N . ILE A 1 86 ? -7.465 0.108 3.897 1.00 93.38 86 ILE A N 1
ATOM 675 C CA . ILE A 1 86 ? -7.515 -0.517 2.573 1.00 93.38 86 ILE A CA 1
ATOM 676 C C . ILE A 1 86 ? -6.083 -0.715 2.084 1.00 93.38 86 ILE A C 1
ATOM 678 O O . ILE A 1 86 ? -5.289 0.223 2.092 1.00 93.38 86 ILE A O 1
ATOM 682 N N . LEU A 1 87 ? -5.751 -1.928 1.663 1.00 93.75 87 LEU A N 1
ATOM 683 C CA . LEU A 1 87 ? -4.463 -2.288 1.092 1.00 93.75 87 LEU A CA 1
ATOM 684 C C . LEU A 1 87 ? -4.662 -2.779 -0.338 1.00 93.75 87 LEU A C 1
ATOM 686 O O . LEU A 1 87 ? -5.504 -3.636 -0.589 1.00 93.75 87 LEU A O 1
ATOM 690 N N . PHE A 1 88 ? -3.850 -2.275 -1.255 1.00 92.62 88 PHE A N 1
ATOM 691 C CA . PHE A 1 88 ? -3.750 -2.752 -2.627 1.00 92.62 88 PHE A CA 1
ATOM 692 C C . PHE A 1 88 ? -2.405 -3.447 -2.805 1.00 92.62 88 PHE A C 1
ATOM 694 O O . PHE A 1 88 ? -1.361 -2.805 -2.645 1.00 92.62 88 PHE A O 1
ATOM 701 N N . ASP A 1 89 ? -2.425 -4.739 -3.135 1.00 90.12 89 ASP A N 1
ATOM 702 C CA . ASP A 1 89 ? -1.197 -5.510 -3.352 1.00 90.12 89 ASP A CA 1
ATOM 703 C C . ASP A 1 89 ? -0.398 -5.034 -4.568 1.00 90.12 89 ASP A C 1
ATOM 705 O O . ASP A 1 89 ? 0.827 -5.089 -4.552 1.00 90.12 89 ASP A O 1
ATOM 709 N N . SER A 1 90 ? -1.088 -4.521 -5.585 1.00 88.12 90 SER A N 1
ATOM 710 C CA . SER A 1 90 ? -0.521 -3.837 -6.731 1.00 88.12 90 SER A CA 1
ATOM 711 C C . SER A 1 90 ? -1.570 -2.976 -7.434 1.00 88.12 90 SER A C 1
ATOM 713 O O . SER A 1 90 ? -2.628 -3.456 -7.828 1.00 88.12 90 SER A O 1
ATOM 715 N N . LEU A 1 91 ? -1.259 -1.704 -7.680 1.00 88.25 91 LEU A N 1
ATOM 716 C CA . LEU A 1 91 ? -2.043 -0.850 -8.577 1.00 88.25 91 LEU A CA 1
ATOM 717 C C . LEU A 1 91 ? -1.604 -0.954 -10.038 1.00 88.25 91 LEU A C 1
ATOM 719 O O . LEU A 1 91 ? -2.215 -0.323 -10.899 1.00 88.25 91 LEU A O 1
ATOM 723 N N . THR A 1 92 ? -0.575 -1.746 -10.342 1.00 86.06 92 THR A N 1
ATOM 724 C CA . THR A 1 92 ? -0.028 -1.827 -11.696 1.00 86.06 92 THR A CA 1
ATOM 725 C C . THR A 1 92 ? -1.080 -2.261 -12.707 1.00 86.06 92 THR A C 1
ATOM 727 O O . THR A 1 92 ? -1.274 -1.585 -13.714 1.00 86.06 92 THR A O 1
ATOM 730 N N . LEU A 1 93 ? -1.817 -3.333 -12.420 1.00 84.31 93 LEU A N 1
ATOM 731 C CA . LEU A 1 93 ? -2.870 -3.817 -13.308 1.00 84.31 93 LEU A CA 1
ATOM 732 C C . LEU A 1 93 ? -4.026 -2.801 -13.456 1.00 84.31 93 LEU A C 1
ATOM 734 O O . LEU A 1 93 ? -4.350 -2.449 -14.591 1.00 84.31 93 LEU A O 1
ATOM 738 N N . PRO A 1 94 ? -4.584 -2.229 -12.366 1.00 84.62 94 PRO A N 1
ATOM 739 C CA . PRO A 1 94 ? -5.519 -1.108 -12.440 1.00 84.62 94 PRO A CA 1
ATOM 740 C C . PRO A 1 94 ? -5.084 0.059 -13.326 1.00 84.62 94 PRO A C 1
ATOM 742 O O . PRO A 1 94 ? -5.931 0.614 -14.023 1.00 84.62 94 PRO A O 1
ATOM 745 N N . ILE A 1 95 ? -3.804 0.436 -13.276 1.00 87.06 95 ILE A N 1
ATOM 746 C CA . ILE A 1 95 ? -3.225 1.546 -14.043 1.00 87.06 95 ILE A CA 1
ATOM 747 C C . ILE A 1 95 ? -2.996 1.162 -15.509 1.00 87.06 95 ILE A C 1
ATOM 749 O O . ILE A 1 95 ? -3.129 2.007 -16.384 1.00 87.06 95 ILE A O 1
ATOM 753 N N . LEU A 1 96 ? -2.661 -0.094 -15.806 1.00 84.88 96 LEU A N 1
ATOM 754 C CA . LEU A 1 96 ? -2.501 -0.552 -17.189 1.00 84.88 96 LEU A CA 1
ATOM 755 C C . LEU A 1 96 ? -3.840 -0.626 -17.933 1.00 84.88 96 LEU A C 1
ATOM 757 O O . LEU A 1 96 ? -3.886 -0.406 -19.139 1.00 84.88 96 LEU A O 1
ATOM 761 N N . LEU A 1 97 ? -4.925 -0.926 -17.216 1.00 83.50 97 LEU A N 1
ATOM 762 C CA . LEU A 1 97 ? -6.254 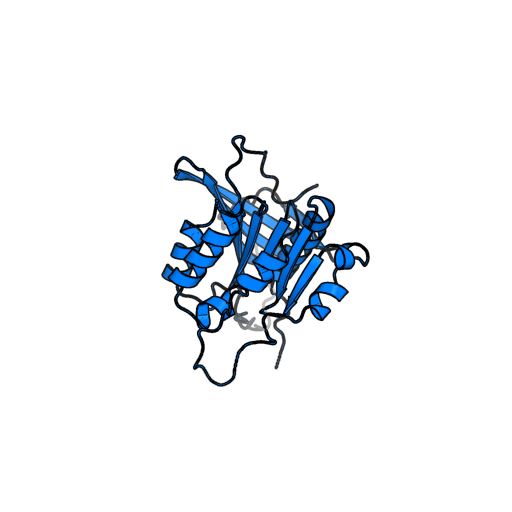-1.107 -17.802 1.00 83.50 97 LEU A CA 1
ATOM 763 C C . LEU A 1 97 ? -7.100 0.178 -17.848 1.00 83.50 97 LEU A C 1
ATOM 765 O O . LEU A 1 97 ? -8.173 0.170 -18.447 1.00 83.50 97 LEU A O 1
ATOM 769 N N . ARG A 1 98 ? -6.662 1.279 -17.220 1.00 82.06 98 ARG A N 1
ATOM 770 C CA . ARG A 1 98 ? -7.408 2.549 -17.199 1.00 82.06 98 ARG A CA 1
ATOM 771 C C . ARG A 1 98 ? -6.486 3.763 -17.166 1.00 82.06 98 ARG A C 1
ATOM 773 O O . ARG A 1 98 ? -5.317 3.667 -16.826 1.00 82.06 98 ARG A O 1
ATOM 780 N N . GLN A 1 99 ? -7.030 4.946 -17.428 1.00 84.38 99 GLN A N 1
ATOM 781 C CA . GLN A 1 99 ? -6.241 6.175 -17.340 1.00 84.38 99 GLN A CA 1
ATOM 782 C C . GLN A 1 99 ? -5.841 6.493 -15.887 1.00 84.38 99 GLN A C 1
ATOM 784 O O . GLN A 1 99 ? -6.685 6.501 -14.990 1.00 84.38 99 GLN A O 1
ATOM 789 N N . VAL A 1 100 ? -4.569 6.845 -15.659 1.00 87.81 100 VAL A N 1
ATOM 790 C CA . VAL A 1 100 ? -4.020 7.175 -14.325 1.00 87.81 100 VAL A CA 1
ATOM 791 C C . VAL A 1 100 ? -4.889 8.170 -13.533 1.00 87.81 100 VAL A C 1
ATOM 793 O O . VAL A 1 100 ? -5.151 7.900 -12.360 1.00 87.81 100 VAL A O 1
ATOM 796 N N . PRO A 1 101 ? -5.418 9.267 -14.121 1.00 87.94 101 PRO A N 1
ATOM 797 C CA . PRO A 1 101 ? -6.271 10.203 -13.386 1.00 87.94 101 PRO A CA 1
ATOM 798 C C . PRO A 1 101 ? -7.545 9.569 -12.815 1.00 87.94 101 PRO A C 1
ATOM 800 O O . PRO A 1 101 ? -7.998 9.973 -11.747 1.00 87.94 101 PRO A O 1
ATOM 803 N N . GLN A 1 102 ? -8.108 8.555 -13.479 1.00 86.31 102 GLN A N 1
ATOM 804 C CA . GLN A 1 102 ? -9.275 7.831 -12.970 1.00 86.31 102 GLN A CA 1
ATOM 805 C C . GLN A 1 102 ? -8.904 6.998 -11.739 1.00 86.31 102 GLN A C 1
ATOM 807 O O . GLN A 1 102 ? -9.642 7.005 -10.756 1.00 86.31 102 GLN A O 1
ATOM 812 N N . THR A 1 103 ? -7.738 6.342 -11.753 1.00 88.38 103 THR A N 1
ATOM 813 C CA . THR A 1 103 ? -7.190 5.648 -10.576 1.00 88.38 103 THR A CA 1
ATOM 814 C C . THR A 1 103 ? -6.975 6.623 -9.421 1.00 88.38 103 THR A C 1
ATOM 816 O O . THR A 1 103 ? -7.425 6.359 -8.309 1.00 88.38 103 THR A O 1
ATOM 819 N N . CYS A 1 104 ? -6.372 7.787 -9.683 1.00 88.56 104 CYS A N 1
ATOM 820 C CA . CYS A 1 104 ? -6.202 8.836 -8.677 1.00 88.56 104 CYS A CA 1
ATOM 821 C C . CYS A 1 104 ? -7.545 9.308 -8.102 1.00 88.56 104 CYS A C 1
ATOM 823 O O . CYS A 1 104 ? -7.668 9.466 -6.890 1.00 88.56 104 CYS A O 1
ATOM 825 N N . ALA A 1 105 ? -8.559 9.502 -8.950 1.00 88.44 105 ALA A N 1
ATOM 826 C CA . ALA A 1 105 ? -9.883 9.936 -8.517 1.00 88.44 105 ALA A CA 1
ATOM 827 C C . ALA A 1 105 ? -10.554 8.908 -7.593 1.00 88.44 105 ALA A C 1
ATOM 829 O O . ALA A 1 105 ? -11.129 9.292 -6.578 1.00 88.44 105 ALA A O 1
ATOM 830 N N . VAL A 1 106 ? -10.444 7.613 -7.903 1.00 89.25 106 VAL A N 1
ATOM 831 C CA . VAL A 1 106 ? -10.965 6.542 -7.039 1.00 89.25 106 VAL A CA 1
ATOM 832 C C . VAL A 1 106 ? -10.214 6.500 -5.708 1.00 89.25 106 VAL A C 1
ATOM 834 O O . VAL A 1 106 ? -10.844 6.518 -4.655 1.00 89.25 106 VAL A O 1
ATOM 837 N N . LEU A 1 107 ? -8.875 6.520 -5.723 1.00 90.44 107 LEU A N 1
ATOM 838 C CA . LEU A 1 107 ? -8.071 6.551 -4.492 1.00 90.44 107 LEU A CA 1
ATOM 839 C C . LEU A 1 107 ? -8.431 7.758 -3.615 1.00 90.44 107 LEU A C 1
ATOM 841 O O . LEU A 1 107 ? -8.547 7.631 -2.396 1.00 90.44 107 LEU A O 1
ATOM 845 N N . HIS A 1 108 ? -8.663 8.914 -4.241 1.00 88.88 108 HIS A N 1
ATOM 846 C CA . HIS A 1 108 ? -9.093 10.121 -3.551 1.00 88.88 108 HIS A CA 1
ATOM 847 C C . HIS A 1 108 ? -10.495 9.988 -2.932 1.00 88.88 108 HIS A C 1
ATOM 849 O O . HIS A 1 108 ? -10.712 10.436 -1.805 1.00 88.88 108 HIS A O 1
ATOM 855 N N . ARG A 1 109 ? -11.446 9.339 -3.618 1.00 89.12 109 ARG A N 1
ATOM 856 C CA . ARG A 1 109 ? -12.779 9.060 -3.058 1.00 89.12 109 ARG A CA 1
ATOM 857 C C . ARG A 1 109 ? -12.707 8.100 -1.873 1.00 89.12 109 ARG A C 1
ATOM 859 O O . ARG A 1 109 ? -13.333 8.365 -0.848 1.00 89.12 109 ARG A O 1
ATOM 866 N N . LEU A 1 110 ? -11.883 7.055 -1.971 1.00 89.94 110 LEU A N 1
ATOM 867 C CA . LEU A 1 110 ? -11.676 6.096 -0.885 1.00 89.94 110 LEU A CA 1
ATOM 868 C C . LEU A 1 110 ? -11.105 6.764 0.371 1.00 89.94 110 LEU A C 1
ATOM 870 O O . LEU A 1 110 ? -11.642 6.557 1.453 1.00 89.94 110 LEU A O 1
ATOM 874 N N . ILE A 1 111 ? -10.064 7.597 0.253 1.00 87.56 111 ILE A N 1
ATOM 875 C CA . ILE A 1 111 ? -9.461 8.254 1.430 1.00 87.56 111 ILE A CA 1
ATOM 876 C C . ILE A 1 111 ? -10.341 9.367 2.020 1.00 87.56 111 ILE A C 1
ATOM 878 O O . ILE A 1 111 ? -10.234 9.691 3.202 1.00 87.56 111 ILE A O 1
ATOM 882 N N . THR A 1 112 ? -11.217 9.962 1.208 1.00 87.50 112 THR A N 1
ATOM 883 C CA . THR A 1 112 ? -12.167 10.988 1.669 1.00 87.50 112 THR A CA 1
ATOM 884 C C . THR A 1 112 ? -13.297 10.384 2.512 1.00 87.50 112 THR A C 1
ATOM 886 O O . THR A 1 112 ? -13.886 11.086 3.337 1.00 87.50 112 THR A O 1
ATOM 889 N N . ASN A 1 113 ? -13.571 9.082 2.367 1.00 88.56 113 ASN A N 1
ATOM 890 C CA . ASN A 1 113 ? -14.561 8.373 3.174 1.00 88.56 113 ASN A CA 1
ATOM 891 C C . ASN A 1 113 ? -14.252 8.503 4.681 1.00 88.56 113 ASN A C 1
ATOM 893 O O . ASN A 1 113 ? -13.113 8.368 5.125 1.00 88.56 113 ASN A O 1
ATOM 897 N N . GLU A 1 114 ? -15.273 8.775 5.494 1.00 88.38 114 GLU A N 1
ATOM 898 C CA . GLU A 1 114 ? -15.112 9.022 6.932 1.00 88.38 114 GLU A CA 1
ATOM 899 C C . GLU A 1 114 ? -14.616 7.813 7.720 1.00 88.38 114 GLU A C 1
ATOM 901 O O . GLU A 1 114 ? -13.893 7.975 8.703 1.00 88.38 114 GLU A O 1
ATOM 906 N N . ASN A 1 115 ? -14.958 6.619 7.250 1.00 90.38 115 ASN A N 1
ATOM 907 C CA . ASN A 1 115 ? -14.616 5.358 7.887 1.00 90.38 115 ASN A CA 1
ATOM 908 C C . ASN A 1 115 ? -13.243 4.828 7.453 1.00 90.38 115 ASN A C 1
ATOM 910 O O . ASN A 1 115 ? -12.742 3.877 8.052 1.00 90.38 115 ASN A O 1
ATOM 914 N N . VAL A 1 116 ? -12.614 5.419 6.433 1.00 90.81 116 VAL A N 1
ATOM 915 C CA . VAL A 1 116 ? -11.297 4.990 5.952 1.00 90.81 116 VAL A CA 1
ATOM 916 C C . VAL A 1 116 ? -10.208 5.752 6.697 1.00 90.81 116 VAL A C 1
ATOM 918 O O . VAL A 1 116 ? -10.098 6.973 6.612 1.00 90.81 116 VAL A O 1
ATOM 921 N N . LEU A 1 117 ? -9.382 5.012 7.435 1.00 89.69 117 LEU A N 1
ATOM 922 C CA . LEU A 1 117 ? -8.263 5.578 8.189 1.00 89.69 117 LEU A CA 1
ATOM 923 C C . LEU A 1 117 ? -7.033 5.781 7.303 1.00 89.69 117 LEU A C 1
ATOM 925 O O . LEU A 1 117 ? -6.342 6.797 7.400 1.00 89.69 117 LEU A O 1
ATOM 929 N N . GLN A 1 118 ? -6.754 4.793 6.455 1.00 90.75 118 GLN A N 1
ATOM 930 C CA . GLN A 1 118 ? -5.563 4.760 5.624 1.00 90.75 118 GLN A CA 1
ATOM 931 C C . GLN A 1 118 ? -5.807 3.911 4.377 1.00 90.75 118 GLN A C 1
ATOM 933 O O . GLN A 1 118 ? -6.432 2.847 4.445 1.00 90.75 118 GLN A O 1
ATOM 938 N N . VAL A 1 119 ? -5.256 4.365 3.255 1.00 91.81 119 VAL A N 1
ATOM 939 C CA . VAL A 1 119 ? -5.106 3.568 2.038 1.00 91.81 119 VAL A CA 1
ATOM 940 C C . VAL A 1 119 ? -3.616 3.342 1.801 1.00 91.81 119 VAL A C 1
ATOM 942 O O . VAL A 1 119 ? -2.828 4.287 1.819 1.00 91.81 119 VAL A O 1
ATOM 945 N N . LEU A 1 120 ? -3.230 2.090 1.588 1.00 92.00 120 LEU A N 1
ATOM 946 C CA . LEU A 1 120 ? -1.877 1.677 1.242 1.00 92.00 120 LEU A CA 1
ATOM 947 C C . LEU A 1 120 ? -1.911 1.019 -0.129 1.00 92.00 120 LEU A C 1
ATOM 949 O O . LEU A 1 120 ? -2.727 0.135 -0.373 1.00 92.00 120 LEU A O 1
ATOM 953 N N . ALA A 1 121 ? -1.017 1.428 -1.020 1.00 90.88 121 ALA A N 1
ATOM 954 C CA . ALA A 1 121 ? -0.941 0.862 -2.355 1.00 90.88 121 ALA A CA 1
ATOM 955 C C . ALA A 1 121 ? 0.493 0.611 -2.803 1.00 90.88 121 ALA A C 1
ATOM 957 O O . ALA A 1 121 ? 1.363 1.459 -2.613 1.00 90.88 121 ALA A O 1
ATOM 958 N N . VAL A 1 122 ? 0.722 -0.533 -3.445 1.00 90.69 122 VAL A N 1
ATOM 959 C CA . VAL A 1 122 ? 2.014 -0.876 -4.050 1.00 90.69 122 VAL A CA 1
ATOM 960 C C . VAL A 1 122 ? 1.990 -0.596 -5.547 1.00 90.69 122 VAL A C 1
ATOM 962 O O . VAL A 1 122 ? 1.016 -0.895 -6.235 1.00 90.69 122 VAL A O 1
ATOM 965 N N . ILE A 1 123 ? 3.079 -0.041 -6.072 1.00 88.12 123 ILE A N 1
ATOM 966 C CA . ILE A 1 123 ? 3.290 0.174 -7.505 1.00 88.12 123 ILE A CA 1
ATOM 967 C C . ILE A 1 123 ? 4.668 -0.343 -7.904 1.00 88.12 123 ILE A C 1
ATOM 969 O O . ILE A 1 123 ? 5.666 -0.073 -7.230 1.00 88.12 123 ILE A O 1
ATOM 973 N N . HIS A 1 124 ? 4.723 -1.033 -9.040 1.00 86.69 124 HIS A N 1
ATOM 974 C CA . HIS A 1 124 ? 5.956 -1.487 -9.676 1.00 86.69 124 HIS A CA 1
ATOM 975 C C . HIS A 1 124 ? 6.491 -0.412 -10.629 1.00 86.69 124 HIS A C 1
ATOM 977 O O . HIS A 1 124 ? 5.930 -0.163 -11.697 1.00 86.69 124 HIS A O 1
ATOM 983 N N . LYS A 1 125 ? 7.571 0.268 -10.231 1.00 83.06 125 LYS A N 1
ATOM 984 C CA . LYS A 1 125 ? 8.152 1.392 -10.992 1.00 83.06 125 LYS A CA 1
ATOM 985 C C . LYS A 1 125 ? 8.857 0.977 -12.276 1.00 83.06 125 LYS A C 1
ATOM 987 O O . LYS A 1 125 ? 9.127 1.815 -13.121 1.00 83.06 125 LYS A O 1
ATOM 992 N N . ASP A 1 126 ? 9.201 -0.292 -12.400 1.00 81.25 126 ASP A N 1
ATOM 993 C CA . ASP A 1 126 ? 9.793 -0.876 -13.599 1.00 81.25 126 ASP A CA 1
ATOM 994 C C . ASP A 1 126 ? 8.783 -1.053 -14.743 1.00 81.25 126 ASP A C 1
ATOM 996 O O . ASP A 1 126 ? 9.197 -1.299 -15.874 1.00 81.25 126 ASP A O 1
ATOM 1000 N N . ILE A 1 127 ? 7.483 -0.896 -14.467 1.00 82.94 127 ILE A N 1
ATOM 1001 C CA . ILE A 1 127 ? 6.403 -1.055 -15.452 1.00 82.94 127 ILE A CA 1
ATOM 1002 C C . ILE A 1 127 ? 5.831 0.296 -15.908 1.00 82.94 127 ILE A C 1
ATOM 1004 O O . ILE A 1 127 ? 5.359 0.413 -17.037 1.00 82.94 127 ILE A O 1
ATOM 1008 N N . HIS A 1 128 ? 5.881 1.324 -15.058 1.00 82.12 128 HIS A N 1
ATOM 1009 C CA . HIS A 1 128 ? 5.292 2.633 -15.344 1.00 82.12 128 HIS A CA 1
ATOM 1010 C C . HIS A 1 128 ? 6.350 3.693 -15.632 1.00 82.12 128 HIS A C 1
ATOM 1012 O O . HIS A 1 128 ? 7.455 3.669 -15.093 1.00 82.12 128 HIS A O 1
ATOM 1018 N N . ASP A 1 129 ? 5.984 4.671 -16.451 1.00 86.88 129 ASP A N 1
ATOM 1019 C CA . ASP A 1 129 ? 6.799 5.852 -16.685 1.00 86.88 129 ASP A CA 1
ATOM 1020 C C . ASP A 1 129 ? 6.870 6.752 -15.436 1.00 86.88 129 ASP A C 1
ATOM 1022 O O . ASP A 1 129 ? 6.059 6.674 -14.502 1.00 86.88 129 ASP A O 1
ATOM 1026 N N . GLN A 1 130 ? 7.864 7.641 -15.430 1.00 84.31 130 GLN A N 1
ATOM 1027 C CA . GLN A 1 130 ? 8.118 8.530 -14.300 1.00 84.31 130 GLN A CA 1
ATOM 1028 C C . GLN A 1 130 ? 6.943 9.484 -14.035 1.00 84.31 130 GLN A C 1
ATOM 1030 O O . GLN A 1 130 ? 6.621 9.727 -12.874 1.00 84.31 130 GLN A O 1
ATOM 1035 N N . HIS A 1 131 ? 6.259 9.966 -15.077 1.00 87.81 131 HIS A N 1
ATOM 1036 C CA . HIS A 1 131 ? 5.147 10.903 -14.925 1.00 87.81 131 HIS A CA 1
ATOM 1037 C C . HIS A 1 131 ? 3.943 10.238 -14.240 1.00 87.81 131 HIS A C 1
ATOM 1039 O O . HIS A 1 131 ? 3.358 10.815 -13.322 1.00 87.81 131 HIS A O 1
ATOM 1045 N N . THR A 1 132 ? 3.618 8.994 -14.600 1.00 87.00 132 THR A N 1
ATOM 1046 C CA . THR A 1 132 ? 2.611 8.188 -13.886 1.00 87.00 132 THR A CA 1
ATOM 1047 C C . THR A 1 132 ? 2.955 8.033 -12.402 1.00 87.00 132 THR A C 1
ATOM 1049 O O . THR A 1 132 ? 2.104 8.239 -11.531 1.00 87.00 132 THR A O 1
ATOM 1052 N N . CYS A 1 133 ? 4.214 7.711 -12.096 1.00 85.44 133 CYS A N 1
ATOM 1053 C CA . CYS A 1 133 ? 4.678 7.553 -10.719 1.00 85.44 133 CYS A CA 1
ATOM 1054 C C . CYS A 1 133 ? 4.609 8.864 -9.920 1.00 85.44 133 CYS A C 1
ATOM 1056 O O . CYS A 1 133 ? 4.250 8.847 -8.738 1.00 85.44 133 CYS A O 1
ATOM 1058 N N . ASP A 1 134 ? 4.947 9.991 -10.544 1.00 85.56 134 ASP A N 1
ATOM 1059 C CA . ASP A 1 134 ? 4.922 11.313 -9.917 1.00 85.56 134 ASP A CA 1
ATOM 1060 C C . ASP A 1 134 ? 3.493 11.778 -9.638 1.00 85.56 134 ASP A C 1
ATOM 1062 O O . ASP A 1 134 ? 3.216 12.266 -8.541 1.00 85.56 134 ASP A O 1
ATOM 1066 N N . LEU A 1 135 ? 2.563 11.547 -10.572 1.00 87.00 135 LEU A N 1
ATOM 1067 C CA . LEU A 1 135 ? 1.149 11.868 -10.379 1.00 87.00 135 LEU A CA 1
ATOM 1068 C C . LEU A 1 135 ? 0.571 11.126 -9.167 1.00 87.00 135 LEU A C 1
ATOM 1070 O O . LEU A 1 135 ? -0.063 11.739 -8.309 1.00 87.00 135 LEU A O 1
ATOM 1074 N N . LEU A 1 136 ? 0.838 9.828 -9.040 1.00 85.94 136 LEU A N 1
ATOM 1075 C CA . LEU A 1 136 ? 0.367 9.040 -7.897 1.00 85.94 136 LEU A CA 1
ATOM 1076 C C . LEU A 1 136 ? 1.071 9.441 -6.591 1.00 85.9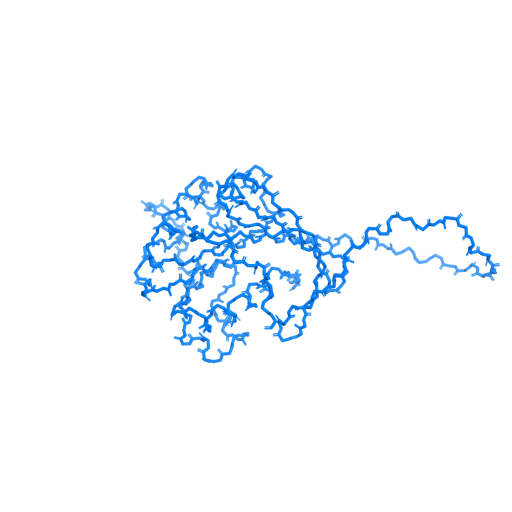4 136 LEU A C 1
ATOM 1078 O O . LEU A 1 136 ? 0.430 9.544 -5.545 1.00 85.94 136 LEU A O 1
ATOM 1082 N N . SER A 1 137 ? 2.371 9.744 -6.656 1.00 84.88 137 SER A N 1
ATOM 1083 C CA . SER A 1 137 ? 3.137 10.255 -5.510 1.00 84.88 137 SER A CA 1
ATOM 1084 C C . SER A 1 137 ? 2.628 11.615 -5.024 1.00 84.88 137 SER A C 1
ATOM 1086 O O . SER A 1 137 ? 2.735 11.904 -3.836 1.00 84.88 137 SER A O 1
ATOM 1088 N N . SER A 1 138 ? 2.076 12.446 -5.915 1.00 83.56 138 SER A N 1
ATOM 1089 C CA . SER A 1 138 ? 1.537 13.768 -5.564 1.00 83.56 138 SER A CA 1
ATOM 1090 C C . SER A 1 138 ? 0.265 13.696 -4.714 1.00 83.56 138 SER A C 1
ATOM 1092 O O . SER A 1 138 ? 0.014 14.591 -3.910 1.00 83.56 138 SER A O 1
ATOM 1094 N N . LEU A 1 139 ? -0.512 12.617 -4.859 1.00 83.69 139 LEU A N 1
ATOM 1095 C CA . LEU A 1 139 ? -1.711 12.362 -4.063 1.00 83.69 139 LEU A CA 1
ATOM 1096 C C . LEU A 1 139 ? -1.366 11.740 -2.697 1.00 83.69 139 LEU A C 1
ATOM 1098 O O . LEU A 1 139 ? -2.138 11.863 -1.748 1.00 83.69 139 LEU A O 1
ATOM 1102 N N . ALA A 1 140 ? -0.219 11.066 -2.591 1.00 85.06 140 ALA A N 1
ATOM 1103 C CA . ALA A 1 140 ? 0.190 10.347 -1.392 1.00 85.06 140 ALA A CA 1
ATOM 1104 C C . ALA A 1 140 ? 0.698 11.287 -0.286 1.00 85.06 140 ALA A C 1
ATOM 1106 O O . ALA A 1 140 ? 1.452 12.233 -0.526 1.00 85.06 140 ALA A O 1
ATOM 1107 N N . THR A 1 141 ? 0.342 10.982 0.963 1.00 85.62 141 THR A N 1
ATOM 1108 C CA . THR A 1 141 ? 0.890 11.665 2.143 1.00 85.62 141 THR A CA 1
ATOM 1109 C C . THR A 1 141 ? 2.272 11.137 2.499 1.00 85.62 141 THR A C 1
ATOM 1111 O O . THR A 1 141 ? 3.099 11.887 3.018 1.00 85.62 141 THR A O 1
ATOM 1114 N N . SER A 1 142 ? 2.555 9.867 2.201 1.00 84.50 142 SER A N 1
ATOM 1115 C CA . SER A 1 142 ? 3.903 9.309 2.299 1.00 84.50 142 SER A CA 1
ATOM 1116 C C . SER A 1 142 ? 4.209 8.357 1.149 1.00 84.50 142 SER A C 1
ATOM 1118 O O . SER A 1 142 ? 3.336 7.645 0.660 1.00 84.50 142 SER A O 1
ATOM 1120 N N . VAL A 1 143 ? 5.473 8.324 0.740 1.00 85.25 143 VAL A N 1
ATOM 1121 C CA . VAL A 1 143 ? 5.982 7.450 -0.315 1.00 85.25 143 VAL A CA 1
ATOM 1122 C C . VAL A 1 143 ? 7.204 6.709 0.202 1.00 85.25 143 VAL A C 1
ATOM 1124 O O . VAL A 1 143 ? 8.148 7.343 0.673 1.00 85.25 143 VAL A O 1
ATOM 1127 N N . VAL A 1 144 ? 7.210 5.382 0.099 1.00 85.44 144 VAL A N 1
ATOM 1128 C CA . VAL A 1 144 ? 8.379 4.553 0.417 1.00 85.44 144 VAL A CA 1
ATOM 1129 C C . VAL A 1 144 ? 8.878 3.904 -0.862 1.00 85.44 144 VAL A C 1
ATOM 1131 O O . VAL A 1 144 ? 8.256 2.992 -1.403 1.00 85.44 144 VAL A O 1
ATOM 1134 N N . ASP A 1 145 ? 10.019 4.389 -1.340 1.00 83.25 145 ASP A N 1
ATOM 1135 C CA . ASP A 1 145 ? 10.685 3.887 -2.533 1.00 83.25 145 ASP A CA 1
ATOM 1136 C C . ASP A 1 145 ? 11.696 2.812 -2.147 1.00 83.25 145 ASP A C 1
ATOM 1138 O O . ASP A 1 145 ? 12.717 3.103 -1.513 1.00 83.25 145 ASP A O 1
ATOM 1142 N N . MET A 1 146 ? 11.439 1.575 -2.561 1.00 79.19 146 MET A N 1
ATOM 1143 C CA . MET A 1 146 ? 12.296 0.441 -2.245 1.00 79.19 146 MET A CA 1
ATOM 1144 C C . MET A 1 146 ? 13.279 0.163 -3.379 1.00 79.19 146 MET A C 1
ATOM 1146 O O . MET A 1 146 ? 12.939 0.167 -4.565 1.00 79.19 146 MET A O 1
ATOM 1150 N N . SER A 1 147 ? 14.527 -0.101 -3.008 1.00 77.69 147 SER A N 1
ATOM 1151 C CA . SER A 1 147 ? 15.571 -0.524 -3.938 1.00 77.69 147 SER A CA 1
ATOM 1152 C C . SER A 1 147 ? 16.421 -1.631 -3.320 1.00 77.69 147 SER A C 1
ATOM 1154 O O . SER A 1 147 ? 16.810 -1.505 -2.157 1.00 77.69 147 SER A O 1
ATOM 1156 N N . PRO A 1 148 ? 16.710 -2.715 -4.056 1.00 72.06 148 PRO A N 1
ATOM 1157 C CA . PRO A 1 148 ? 17.587 -3.766 -3.556 1.00 72.06 148 PRO A CA 1
ATOM 1158 C C . PRO A 1 148 ? 19.033 -3.257 -3.477 1.00 72.06 148 PRO A C 1
ATOM 1160 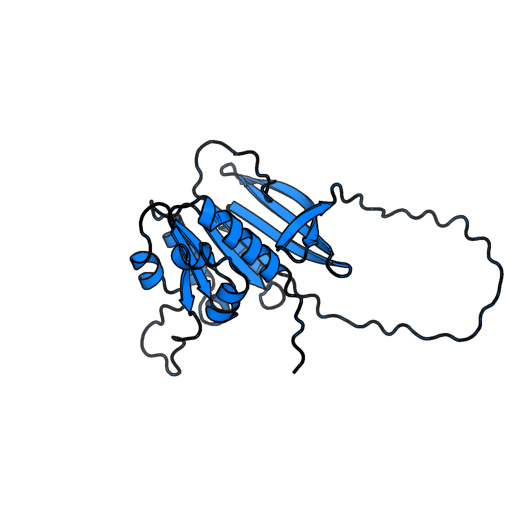O O . PRO A 1 148 ? 19.518 -2.607 -4.412 1.00 72.06 148 PRO A O 1
ATOM 1163 N N . VAL A 1 149 ? 19.710 -3.558 -2.367 1.00 68.75 149 VAL A N 1
ATOM 1164 C CA . VAL A 1 149 ? 21.131 -3.236 -2.145 1.00 68.75 149 VAL A CA 1
ATOM 1165 C C . VAL A 1 149 ? 21.971 -4.507 -2.247 1.00 68.75 149 VAL A C 1
ATOM 1167 O O . VAL A 1 149 ? 22.846 -4.587 -3.103 1.00 68.75 149 VAL A O 1
ATOM 1170 N N . LEU A 1 150 ? 21.653 -5.506 -1.421 1.00 68.56 150 LEU A N 1
ATOM 1171 C CA . LEU A 1 150 ? 22.275 -6.834 -1.354 1.00 68.56 150 LEU A CA 1
ATOM 1172 C C . LEU A 1 150 ? 21.177 -7.890 -1.127 1.00 68.56 150 LEU A C 1
ATOM 1174 O O . LEU A 1 150 ? 20.004 -7.543 -0.978 1.00 68.56 150 LEU A O 1
ATOM 1178 N N . LEU A 1 151 ? 21.540 -9.176 -1.104 1.00 66.44 151 LEU A N 1
ATOM 1179 C CA . LEU A 1 151 ? 20.606 -10.279 -0.847 1.00 66.44 151 LEU A CA 1
ATOM 1180 C C . LEU A 1 151 ? 19.851 -10.036 0.479 1.00 66.44 151 LEU A C 1
ATOM 1182 O O . LEU A 1 151 ? 20.483 -9.846 1.517 1.00 66.44 151 LEU A O 1
ATOM 1186 N N . LEU A 1 152 ? 18.512 -9.983 0.425 1.00 65.31 152 LEU A N 1
ATOM 1187 C CA . LEU A 1 152 ? 17.599 -9.693 1.552 1.00 65.31 152 LEU A CA 1
ATOM 1188 C C . LEU A 1 152 ? 17.749 -8.300 2.214 1.00 65.31 152 LEU A C 1
ATOM 1190 O O . LEU A 1 152 ? 17.110 -8.028 3.233 1.00 65.31 152 LEU A O 1
ATOM 1194 N N . GLN A 1 153 ? 18.568 -7.406 1.646 1.00 70.62 153 GLN A N 1
ATOM 1195 C CA . GLN A 1 153 ? 18.776 -6.033 2.118 1.00 70.62 153 GLN A CA 1
ATOM 1196 C C . GLN A 1 153 ? 18.185 -5.012 1.150 1.00 70.62 153 GLN A C 1
ATOM 1198 O O . GLN A 1 153 ? 18.530 -4.957 -0.038 1.00 70.62 153 GLN A O 1
ATOM 1203 N N . HIS A 1 154 ? 17.353 -4.125 1.688 1.00 72.69 154 HIS A N 1
ATOM 1204 C CA . HIS A 1 154 ? 16.645 -3.113 0.921 1.00 72.69 154 HIS A CA 1
ATOM 1205 C C . HIS A 1 154 ? 16.926 -1.720 1.461 1.00 72.69 154 HIS A C 1
ATOM 1207 O O . HIS A 1 154 ? 16.826 -1.450 2.652 1.00 72.69 154 HIS A O 1
ATOM 1213 N N . LYS A 1 155 ? 17.229 -0.800 0.550 1.00 77.25 155 LYS A N 1
ATOM 1214 C CA . LYS A 1 155 ? 17.260 0.627 0.839 1.00 77.25 155 LYS A CA 1
ATOM 1215 C C . LYS A 1 155 ? 15.871 1.191 0.609 1.00 77.25 155 LYS A C 1
ATOM 1217 O O . LYS A 1 155 ? 15.341 1.101 -0.503 1.00 77.25 155 LYS A O 1
ATOM 1222 N N . HIS A 1 156 ? 15.315 1.786 1.650 1.00 79.00 156 HIS A N 1
ATOM 1223 C CA . HIS A 1 156 ? 14.046 2.489 1.642 1.00 79.00 156 HIS A CA 1
ATOM 1224 C C . HIS A 1 156 ? 14.320 3.989 1.621 1.00 79.00 156 HIS A C 1
ATOM 1226 O O . HIS A 1 156 ? 14.914 4.541 2.546 1.00 79.00 156 HIS A O 1
ATOM 1232 N N . ASN A 1 157 ? 13.893 4.661 0.556 1.00 79.38 157 ASN A N 1
ATOM 1233 C CA . ASN A 1 157 ? 13.885 6.117 0.508 1.00 79.38 157 ASN A CA 1
ATOM 1234 C C . ASN A 1 157 ? 12.470 6.568 0.824 1.00 79.38 157 ASN A C 1
ATOM 1236 O O . ASN A 1 157 ? 11.546 6.367 0.037 1.00 79.38 157 ASN A O 1
ATOM 1240 N N . ILE A 1 158 ? 12.311 7.147 1.999 1.00 80.88 158 ILE A N 1
ATOM 1241 C CA . ILE A 1 158 ? 11.020 7.489 2.553 1.00 80.88 158 ILE A CA 1
ATOM 1242 C C . ILE A 1 158 ? 10.801 8.989 2.416 1.00 80.88 158 ILE A C 1
ATOM 1244 O O . ILE A 1 158 ? 11.660 9.794 2.777 1.00 80.88 158 ILE A O 1
ATOM 1248 N N . ARG A 1 159 ? 9.650 9.370 1.869 1.00 81.50 159 ARG A N 1
ATOM 1249 C CA . ARG A 1 159 ? 9.233 10.756 1.672 1.00 81.50 159 ARG A CA 1
ATOM 1250 C C . ARG A 1 159 ? 7.908 10.979 2.384 1.00 81.50 159 ARG A C 1
ATOM 1252 O O . ARG A 1 159 ? 6.949 10.279 2.095 1.00 81.50 159 ARG A O 1
ATOM 1259 N N . HIS A 1 160 ? 7.846 11.971 3.262 1.00 79.56 160 HIS A N 1
ATOM 1260 C CA . HIS A 1 160 ? 6.605 12.412 3.895 1.00 79.56 160 HIS A CA 1
ATOM 1261 C C . HIS A 1 160 ? 6.212 13.792 3.400 1.00 79.56 160 HIS A C 1
ATOM 1263 O O . HIS A 1 160 ? 6.955 14.756 3.602 1.00 79.56 160 HIS A O 1
ATOM 1269 N N . CYS A 1 161 ? 5.025 13.897 2.826 1.00 76.62 161 CYS A N 1
ATOM 1270 C CA . CYS A 1 161 ? 4.422 15.136 2.374 1.00 76.62 161 CYS A CA 1
ATOM 1271 C C . CYS A 1 161 ? 3.535 15.688 3.498 1.00 76.62 161 CYS A C 1
ATOM 1273 O O . CYS A 1 161 ? 2.459 15.163 3.777 1.00 76.62 161 CYS A O 1
ATOM 1275 N N . ARG A 1 162 ? 3.982 16.746 4.189 1.00 69.44 162 ARG A N 1
ATOM 1276 C CA . ARG A 1 162 ? 3.133 17.423 5.182 1.00 69.44 162 ARG A CA 1
ATOM 1277 C C . ARG A 1 162 ? 2.020 18.206 4.494 1.00 69.44 162 ARG A C 1
ATOM 1279 O O . ARG A 1 162 ? 2.217 18.738 3.408 1.00 69.44 162 ARG A O 1
ATOM 1286 N N . VAL A 1 163 ? 0.925 18.424 5.223 1.00 65.25 163 VAL A N 1
ATOM 1287 C CA . VAL A 1 163 ? -0.195 19.301 4.823 1.00 65.25 163 VAL A CA 1
ATOM 1288 C C . VAL A 1 163 ? 0.275 20.717 4.448 1.00 65.25 163 VAL A C 1
ATOM 1290 O O . VAL A 1 163 ? -0.312 21.369 3.598 1.00 65.25 163 VAL A O 1
ATOM 1293 N N . THR A 1 164 ? 1.388 21.180 5.028 1.00 69.12 164 THR A N 1
ATOM 1294 C CA . THR A 1 164 ? 2.013 22.477 4.717 1.00 69.12 164 THR A CA 1
ATOM 1295 C C . THR A 1 164 ? 2.816 22.489 3.404 1.00 69.12 164 THR A C 1
ATOM 1297 O O . THR A 1 164 ? 3.551 23.442 3.167 1.00 69.12 164 THR A O 1
ATOM 1300 N N . GLY A 1 165 ? 2.826 21.399 2.629 1.00 66.06 165 GLY A N 1
ATOM 1301 C CA . GLY A 1 165 ? 3.664 21.213 1.435 1.00 66.06 165 GLY A CA 1
ATOM 1302 C C . GLY A 1 165 ? 5.144 20.901 1.708 1.00 66.06 165 GLY A C 1
ATOM 1303 O O . GLY A 1 165 ? 5.914 20.695 0.774 1.00 66.06 165 GLY A O 1
ATOM 1304 N N . LYS A 1 166 ? 5.579 20.839 2.977 1.00 73.06 166 LYS A N 1
ATOM 1305 C CA . LYS A 1 166 ? 6.973 20.494 3.319 1.00 73.06 166 LYS A CA 1
ATOM 1306 C C . LYS A 1 166 ? 7.195 18.991 3.168 1.00 73.06 166 LYS A C 1
ATOM 1308 O O . LYS A 1 166 ? 6.461 18.208 3.773 1.00 73.06 166 LYS A O 1
ATOM 1313 N N . VAL A 1 167 ? 8.242 18.605 2.439 1.00 78.25 167 VAL A N 1
ATOM 1314 C CA . VAL A 1 167 ? 8.617 17.199 2.229 1.00 78.25 167 VAL A CA 1
ATOM 1315 C C . VAL A 1 167 ? 9.803 16.824 3.114 1.00 78.25 167 VAL A C 1
ATOM 1317 O O . VAL A 1 167 ? 10.879 17.406 2.987 1.00 78.25 167 VAL A O 1
ATOM 1320 N N . PHE A 1 168 ? 9.623 15.836 3.991 1.00 78.19 168 PHE A N 1
ATOM 1321 C CA . PHE A 1 168 ? 10.705 15.247 4.787 1.00 78.19 168 PHE A CA 1
ATOM 1322 C C . PHE A 1 168 ? 11.210 13.993 4.089 1.00 78.19 168 PHE A C 1
ATOM 1324 O O . PHE A 1 168 ? 10.405 13.164 3.669 1.00 78.19 168 PHE A O 1
ATOM 1331 N N . LYS A 1 169 ? 12.531 13.867 3.947 1.00 80.50 169 LYS A N 1
ATOM 1332 C CA . LYS A 1 169 ? 13.168 12.714 3.313 1.00 80.50 169 LYS A CA 1
ATOM 1333 C C . LYS A 1 169 ? 14.031 11.990 4.334 1.00 80.50 169 LYS A C 1
ATOM 1335 O O . LYS A 1 169 ? 14.918 12.608 4.918 1.00 80.50 169 LYS A O 1
ATOM 1340 N N . THR A 1 170 ? 13.794 10.697 4.491 1.00 79.50 170 THR A N 1
ATOM 1341 C CA . THR A 1 170 ? 14.597 9.803 5.328 1.00 79.50 170 THR A CA 1
ATOM 1342 C C . THR A 1 170 ? 15.065 8.640 4.467 1.00 79.50 170 THR A C 1
ATOM 1344 O O . THR A 1 170 ? 14.338 8.179 3.589 1.00 79.50 170 THR A O 1
ATOM 1347 N N . VAL A 1 171 ? 16.292 8.181 4.678 1.00 74.88 171 VAL A N 1
ATOM 1348 C CA . VAL A 1 171 ? 16.830 7.002 3.997 1.00 74.88 171 VAL A CA 1
ATOM 1349 C C . VAL A 1 171 ? 17.165 5.971 5.056 1.00 74.88 171 VAL A C 1
ATOM 1351 O O . VAL A 1 171 ? 17.971 6.238 5.945 1.00 74.88 171 VAL A O 1
ATOM 1354 N N . GLU A 1 172 ? 16.553 4.800 4.946 1.00 79.31 172 GLU A N 1
ATOM 1355 C CA . GLU A 1 172 ? 16.721 3.696 5.886 1.00 79.31 172 GLU A CA 1
ATOM 1356 C C . GLU A 1 172 ? 17.176 2.450 5.126 1.00 79.31 172 GLU A C 1
ATOM 1358 O O . GLU A 1 172 ? 16.740 2.203 4.000 1.00 79.31 172 GLU A O 1
ATOM 1363 N N . SER A 1 173 ? 18.078 1.671 5.721 1.00 72.69 173 SER A N 1
ATOM 1364 C CA . SER A 1 173 ? 18.397 0.328 5.238 1.00 72.69 173 SER A CA 1
ATOM 1365 C C . SER A 1 173 ? 17.623 -0.669 6.086 1.00 72.69 173 SER A C 1
ATOM 1367 O O . SER A 1 173 ? 17.607 -0.556 7.309 1.00 72.69 173 SER A O 1
ATOM 1369 N N . VAL A 1 174 ? 16.945 -1.609 5.444 1.00 72.62 174 VAL A N 1
ATOM 1370 C CA . VAL A 1 174 ? 16.027 -2.544 6.084 1.00 72.62 174 VAL A CA 1
ATOM 1371 C C . VAL A 1 174 ? 16.327 -3.961 5.622 1.00 72.62 174 VAL A C 1
ATOM 1373 O O . VAL A 1 174 ? 16.519 -4.218 4.432 1.00 72.62 174 VAL A O 1
ATOM 1376 N N . THR A 1 175 ? 16.320 -4.887 6.575 1.00 72.12 175 THR A N 1
ATOM 1377 C CA . THR A 1 175 ? 16.239 -6.325 6.320 1.00 72.12 175 THR A CA 1
ATOM 1378 C C . THR A 1 175 ? 14.922 -6.881 6.836 1.00 72.12 175 THR A C 1
ATOM 1380 O O . THR A 1 175 ? 14.379 -6.408 7.837 1.00 72.12 175 THR A O 1
ATOM 1383 N N . TYR A 1 176 ? 14.421 -7.898 6.142 1.00 69.00 176 TYR A N 1
ATOM 1384 C CA . TYR A 1 176 ? 13.265 -8.676 6.571 1.00 69.00 176 TYR A CA 1
ATOM 1385 C C . TYR A 1 176 ? 13.756 -10.015 7.109 1.00 69.00 176 TYR A C 1
ATOM 1387 O O . TYR A 1 176 ? 14.611 -10.650 6.487 1.00 69.00 176 TYR A O 1
ATOM 1395 N N . ASP A 1 177 ? 13.240 -10.441 8.258 1.00 68.94 177 ASP A N 1
ATOM 1396 C CA . ASP A 1 177 ? 13.423 -11.819 8.707 1.00 68.94 177 ASP A CA 1
ATOM 1397 C C . ASP A 1 177 ? 12.319 -12.744 8.164 1.00 68.94 177 ASP A C 1
ATOM 1399 O O . ASP A 1 177 ? 11.350 -12.306 7.537 1.00 68.94 177 ASP A O 1
ATOM 1403 N N . SER A 1 178 ? 12.475 -14.049 8.393 1.00 66.00 178 SER A N 1
ATOM 1404 C CA . SER A 1 178 ? 11.515 -15.080 7.974 1.00 66.00 178 SER A CA 1
ATOM 1405 C C . SER A 1 178 ? 10.129 -14.930 8.610 1.00 66.00 178 SER A C 1
ATOM 1407 O O . SER A 1 178 ? 9.175 -15.546 8.147 1.00 66.00 178 SER A O 1
ATOM 1409 N N . GLU A 1 179 ? 10.003 -14.120 9.661 1.00 67.50 179 GLU A N 1
ATOM 1410 C CA . GLU A 1 179 ? 8.744 -13.822 10.341 1.00 67.50 179 GLU A CA 1
ATOM 1411 C C . GLU A 1 179 ? 8.137 -12.488 9.886 1.00 67.50 179 GLU A C 1
ATOM 1413 O O . GLU A 1 179 ? 7.152 -12.023 10.466 1.00 67.50 179 GLU A O 1
ATOM 1418 N N . LEU A 1 180 ? 8.677 -11.891 8.818 1.00 67.25 180 LEU A N 1
ATOM 1419 C CA . LEU A 1 180 ? 8.274 -10.594 8.278 1.00 67.25 180 LEU A CA 1
ATOM 1420 C C . LEU A 1 180 ? 8.580 -9.419 9.210 1.00 67.25 180 LEU A C 1
ATOM 1422 O O . LEU A 1 180 ? 8.049 -8.332 8.981 1.00 67.25 180 LEU A O 1
ATOM 1426 N N . ASN A 1 181 ? 9.393 -9.585 10.254 1.00 68.81 181 ASN A N 1
ATOM 1427 C CA . ASN A 1 181 ? 9.797 -8.452 11.075 1.00 68.81 181 ASN A CA 1
ATOM 1428 C C . ASN A 1 181 ? 10.812 -7.609 10.309 1.00 68.81 181 ASN A C 1
ATOM 1430 O O . ASN A 1 181 ? 11.687 -8.114 9.600 1.00 68.81 181 ASN A O 1
ATOM 1434 N N . VAL A 1 182 ? 10.688 -6.299 10.481 1.00 70.06 182 VAL A N 1
ATOM 1435 C CA . VAL A 1 182 ? 11.580 -5.329 9.863 1.00 70.06 182 VAL A CA 1
ATOM 1436 C C . VAL A 1 182 ? 12.679 -4.975 10.850 1.00 70.06 182 VAL A C 1
ATOM 1438 O O . VAL A 1 182 ? 12.408 -4.461 11.933 1.00 70.06 182 VAL A O 1
ATOM 1441 N N . LYS A 1 183 ? 13.930 -5.217 10.456 1.00 72.19 183 LYS A N 1
ATOM 1442 C CA . LYS A 1 183 ? 15.108 -4.747 11.185 1.00 72.19 183 LYS A CA 1
ATOM 1443 C C . LYS A 1 183 ? 15.704 -3.555 10.450 1.00 72.19 183 LYS A C 1
ATOM 1445 O O . LYS A 1 183 ? 16.235 -3.689 9.347 1.00 72.19 183 LYS A O 1
ATOM 1450 N N . THR A 1 184 ? 15.611 -2.383 11.071 1.00 66.31 184 THR A N 1
ATOM 1451 C CA . THR A 1 184 ? 16.230 -1.160 10.558 1.00 66.31 184 THR A CA 1
ATOM 1452 C C . THR A 1 184 ? 17.717 -1.150 10.892 1.00 66.31 184 THR A C 1
ATOM 1454 O O . THR A 1 184 ? 18.117 -1.194 12.053 1.00 66.31 184 THR A O 1
ATOM 1457 N N . ILE A 1 185 ? 18.544 -1.046 9.860 1.00 63.31 185 ILE A N 1
ATOM 1458 C CA . ILE A 1 185 ? 19.979 -0.807 9.955 1.00 63.31 185 ILE A CA 1
ATOM 1459 C C . ILE A 1 185 ? 20.175 0.702 9.763 1.00 63.31 185 ILE A C 1
ATOM 1461 O O . ILE A 1 185 ? 20.348 1.195 8.647 1.00 63.31 185 ILE A O 1
ATOM 1465 N N . THR A 1 186 ? 20.067 1.462 10.855 1.00 61.97 186 THR A N 1
ATOM 1466 C CA . THR A 1 186 ? 20.383 2.900 10.873 1.00 61.97 186 THR A CA 1
ATOM 1467 C C . THR A 1 186 ? 21.775 3.168 11.439 1.00 61.97 186 THR A C 1
ATOM 1469 O O . THR A 1 186 ? 22.124 2.549 12.445 1.00 61.97 186 THR A O 1
ATOM 1472 N N . PRO A 1 187 ? 22.513 4.159 10.897 1.00 50.97 187 PRO A N 1
ATOM 1473 C CA . PRO A 1 187 ? 22.247 4.949 9.684 1.00 50.97 187 PRO A CA 1
ATOM 1474 C C . PRO A 1 187 ? 22.947 4.366 8.442 1.00 50.97 187 PRO A C 1
ATOM 1476 O O . PRO A 1 187 ? 24.033 3.803 8.541 1.00 50.97 187 PRO A O 1
ATOM 1479 N N . TRP A 1 188 ? 22.383 4.587 7.247 1.00 46.62 188 TRP A N 1
ATOM 1480 C CA . TRP A 1 188 ? 23.142 4.440 5.999 1.00 46.62 188 TRP A CA 1
ATOM 1481 C C . TRP A 1 188 ? 24.150 5.594 5.896 1.00 46.62 188 TRP A C 1
ATOM 1483 O O . TRP A 1 188 ? 23.817 6.680 5.419 1.00 46.62 188 TRP A O 1
ATOM 1493 N N . THR A 1 189 ? 25.385 5.387 6.349 1.00 44.72 189 THR A N 1
ATOM 1494 C CA . THR A 1 189 ? 26.508 6.226 5.924 1.00 44.72 189 THR A CA 1
ATOM 1495 C C . THR A 1 189 ? 26.823 5.888 4.476 1.00 44.72 189 THR A C 1
ATOM 1497 O O . THR A 1 189 ? 27.126 4.743 4.147 1.00 44.72 189 THR A O 1
ATOM 1500 N N . SER A 1 190 ? 26.737 6.884 3.594 1.00 40.75 190 SER A N 1
ATOM 1501 C CA . SER A 1 190 ? 27.321 6.788 2.260 1.00 40.75 190 SER A CA 1
ATOM 1502 C C . SER A 1 190 ? 28.832 6.676 2.421 1.00 40.75 190 SER A C 1
ATOM 1504 O O . SER A 1 190 ? 29.514 7.694 2.447 1.00 40.75 190 SER A O 1
ATOM 1506 N N . THR A 1 191 ? 29.374 5.468 2.551 1.00 36.38 191 THR A N 1
ATOM 1507 C CA . THR A 1 191 ? 30.820 5.257 2.435 1.00 36.38 191 THR A CA 1
ATOM 1508 C C . THR A 1 191 ? 31.199 5.300 0.954 1.00 36.38 191 THR A C 1
ATOM 1510 O O . THR A 1 191 ? 31.610 4.315 0.354 1.00 36.38 191 THR A O 1
ATOM 1513 N N . THR A 1 192 ? 31.005 6.457 0.328 1.00 42.19 192 THR A N 1
ATOM 1514 C CA . THR A 1 192 ? 31.869 6.906 -0.761 1.00 42.19 192 THR A CA 1
ATOM 1515 C C . THR A 1 192 ? 33.044 7.568 -0.076 1.00 42.19 192 THR A C 1
ATOM 1517 O O . THR A 1 192 ? 32.940 8.734 0.271 1.00 42.19 192 THR A O 1
ATOM 1520 N N . ASP A 1 193 ? 34.041 6.754 0.261 1.00 30.75 193 ASP A N 1
ATOM 1521 C CA . ASP A 1 193 ? 35.460 7.101 0.387 1.00 30.75 193 ASP A CA 1
ATOM 1522 C C . ASP A 1 193 ? 36.166 5.868 0.956 1.00 30.75 193 ASP A C 1
ATOM 1524 O O . ASP A 1 193 ? 36.369 5.717 2.159 1.00 30.75 193 ASP A O 1
ATOM 1528 N N . VAL A 1 194 ? 36.508 4.932 0.070 1.00 30.69 194 VAL A N 1
ATOM 1529 C CA . VAL A 1 194 ? 37.675 4.087 0.320 1.00 30.69 194 VAL A CA 1
ATOM 1530 C C . VAL A 1 194 ? 38.859 4.925 -0.160 1.00 30.69 194 VAL A C 1
ATOM 1532 O O . VAL A 1 194 ? 38.937 5.186 -1.364 1.00 30.69 194 VAL A O 1
ATOM 1535 N N . PRO A 1 195 ? 39.771 5.383 0.716 1.00 29.36 195 PRO A N 1
ATOM 1536 C CA . PRO A 1 195 ? 41.024 5.944 0.250 1.00 29.36 195 PRO A CA 1
ATOM 1537 C C . PRO A 1 195 ? 41.750 4.834 -0.502 1.00 29.36 195 PRO A C 1
ATOM 1539 O O . PRO A 1 195 ? 41.979 3.748 0.036 1.00 29.36 195 PRO A O 1
ATOM 1542 N N . VAL A 1 196 ? 42.112 5.099 -1.754 1.00 39.16 196 VAL A N 1
ATOM 1543 C CA . VAL A 1 196 ? 43.080 4.290 -2.493 1.00 39.16 196 VAL A CA 1
ATOM 1544 C C . VAL A 1 196 ? 44.432 4.469 -1.804 1.00 39.16 196 VAL A C 1
ATOM 1546 O O . VAL A 1 196 ? 45.249 5.288 -2.202 1.00 39.16 196 VAL A O 1
ATOM 1549 N N . SER A 1 197 ? 44.658 3.743 -0.717 1.00 37.66 197 SER A N 1
ATOM 1550 C CA . SER A 1 197 ? 45.975 3.605 -0.110 1.00 37.66 197 SER A CA 1
ATOM 1551 C C . SER A 1 197 ? 45.979 2.416 0.841 1.00 37.66 197 SER A C 1
ATOM 1553 O O . SER A 1 197 ? 45.232 2.400 1.815 1.00 37.66 197 SER A O 1
ATOM 1555 N N . SER A 1 198 ? 46.889 1.478 0.569 1.00 38.88 198 SER A N 1
ATOM 1556 C CA . SER A 1 198 ? 47.262 0.289 1.353 1.00 38.88 198 SER A CA 1
ATOM 1557 C C . SER A 1 198 ? 46.487 -1.013 1.100 1.00 38.88 198 SER A C 1
ATOM 1559 O O . SER A 1 198 ? 45.900 -1.608 1.993 1.00 38.88 198 SER A O 1
ATOM 1561 N N . ILE A 1 199 ? 46.625 -1.551 -0.115 1.00 32.28 199 ILE A N 1
ATOM 1562 C CA . ILE A 1 199 ? 46.838 -2.998 -0.254 1.00 32.28 199 ILE A CA 1
ATOM 1563 C C . ILE A 1 199 ? 48.223 -3.175 -0.870 1.00 32.28 199 ILE A C 1
ATOM 1565 O O . ILE A 1 199 ? 48.414 -3.076 -2.079 1.00 32.28 199 ILE A O 1
ATOM 1569 N N . THR A 1 200 ? 49.213 -3.378 -0.007 1.00 31.98 200 THR A N 1
ATOM 1570 C CA . THR A 1 200 ? 50.471 -4.017 -0.378 1.00 31.98 200 THR A CA 1
ATOM 1571 C C . THR A 1 200 ? 50.145 -5.442 -0.811 1.00 31.98 200 THR A C 1
ATOM 1573 O O . THR A 1 200 ? 49.681 -6.264 -0.026 1.00 31.98 200 THR A O 1
ATOM 1576 N N . SER A 1 201 ? 50.362 -5.713 -2.092 1.00 28.31 201 SER A N 1
ATOM 1577 C CA . SER A 1 201 ? 50.332 -7.049 -2.679 1.00 28.31 201 SER A CA 1
ATOM 1578 C C . SER A 1 201 ? 51.297 -8.000 -1.965 1.00 28.31 201 SER A C 1
ATOM 1580 O O . SER A 1 201 ? 52.434 -7.617 -1.680 1.00 28.31 201 SER A O 1
ATOM 1582 N N . PRO A 1 202 ? 50.922 -9.281 -1.863 1.00 27.80 202 PRO A N 1
ATOM 1583 C CA . PRO A 1 202 ? 51.783 -10.313 -2.407 1.00 27.80 202 PRO A CA 1
ATOM 1584 C C . PRO A 1 202 ? 51.058 -11.112 -3.491 1.00 27.80 202 PRO A C 1
ATOM 1586 O O . PRO A 1 202 ? 49.875 -11.434 -3.406 1.00 27.80 202 PRO A O 1
ATOM 1589 N N . GLN A 1 203 ? 51.821 -11.371 -4.545 1.00 30.14 203 GLN A N 1
ATOM 1590 C CA . GLN A 1 203 ? 51.473 -12.113 -5.746 1.00 30.14 203 GLN A CA 1
ATOM 1591 C C . GLN A 1 203 ? 50.920 -13.508 -5.436 1.00 30.14 203 GLN A C 1
ATOM 1593 O O . GLN A 1 203 ? 51.542 -14.205 -4.648 1.00 30.14 203 GLN A O 1
ATOM 1598 N N . VAL A 1 204 ? 49.847 -13.918 -6.128 1.00 30.02 204 VAL A N 1
ATOM 1599 C CA . VAL A 1 204 ? 49.774 -15.119 -6.996 1.00 30.02 204 VAL A CA 1
ATOM 1600 C C . VAL A 1 204 ? 48.553 -14.932 -7.916 1.00 30.02 204 VAL A C 1
ATOM 1602 O O . VAL A 1 204 ? 47.414 -15.048 -7.473 1.00 30.02 204 VAL A O 1
ATOM 1605 N N . SER A 1 205 ? 48.776 -14.615 -9.195 1.00 27.11 205 SER A N 1
ATOM 1606 C CA . SER A 1 205 ? 47.713 -14.344 -10.178 1.00 27.11 205 SER A CA 1
ATOM 1607 C C . SER A 1 205 ? 47.631 -15.488 -11.190 1.00 27.11 205 SER A C 1
ATOM 1609 O O . SER A 1 205 ? 48.463 -15.580 -12.090 1.00 27.11 205 SER A O 1
ATOM 1611 N N . GLY A 1 206 ? 46.629 -16.356 -11.046 1.00 25.77 206 GLY A N 1
ATOM 1612 C CA . GLY A 1 206 ? 46.320 -17.438 -11.979 1.00 25.77 206 GLY A CA 1
ATOM 1613 C C . GLY A 1 206 ? 44.811 -17.567 -12.196 1.00 25.77 206 GLY A C 1
ATOM 1614 O O . GLY A 1 206 ? 44.066 -17.787 -11.249 1.00 25.77 206 GLY A O 1
ATOM 1615 N N . SER A 1 207 ? 44.410 -17.435 -13.463 1.00 25.56 207 SER A N 1
ATOM 1616 C CA . SER A 1 207 ? 43.090 -17.663 -14.079 1.00 25.56 207 SER A CA 1
ATOM 1617 C C . SER A 1 207 ? 41.904 -16.797 -13.629 1.00 25.56 207 SER A C 1
ATOM 1619 O O . SER A 1 207 ? 41.229 -17.040 -12.635 1.00 25.56 207 SER A O 1
ATOM 1621 N N . ILE A 1 208 ? 41.631 -15.822 -14.496 1.00 29.44 208 ILE A N 1
ATOM 1622 C CA . ILE A 1 208 ? 40.419 -15.019 -14.634 1.00 29.44 208 ILE A CA 1
ATOM 1623 C C . ILE A 1 208 ? 39.212 -15.948 -14.821 1.00 29.44 208 ILE A C 1
ATOM 1625 O O . ILE A 1 208 ? 39.098 -16.628 -15.839 1.00 29.44 208 ILE A O 1
ATOM 1629 N N . MET A 1 209 ? 38.294 -15.939 -13.859 1.00 24.31 209 MET A N 1
ATOM 1630 C CA . MET A 1 209 ? 36.901 -16.294 -14.099 1.00 24.31 209 MET A CA 1
ATOM 1631 C C . MET A 1 209 ? 36.138 -14.970 -14.089 1.00 24.31 209 MET A C 1
ATOM 1633 O O . MET A 1 209 ? 35.910 -14.384 -13.032 1.00 24.31 209 MET A O 1
ATOM 1637 N N . GLU A 1 210 ? 35.853 -14.446 -15.283 1.00 25.81 210 GLU A N 1
ATOM 1638 C CA . GLU A 1 210 ? 34.992 -13.280 -15.475 1.00 25.81 210 GLU A CA 1
ATOM 1639 C C . GLU A 1 210 ? 33.672 -13.529 -14.740 1.00 25.81 210 GLU A C 1
ATOM 1641 O O . GLU A 1 210 ? 32.854 -14.360 -15.148 1.00 25.81 210 GLU A O 1
ATOM 1646 N N . ALA A 1 211 ? 33.468 -12.811 -13.636 1.00 27.38 211 ALA A N 1
ATOM 1647 C CA . ALA A 1 211 ? 32.166 -12.669 -13.018 1.00 27.38 211 ALA A CA 1
ATOM 1648 C C . ALA A 1 211 ? 31.289 -11.906 -14.013 1.00 27.38 211 ALA A C 1
ATOM 1650 O O . ALA A 1 211 ? 31.274 -10.679 -14.046 1.00 27.38 211 ALA A O 1
ATOM 1651 N N . ARG A 1 212 ? 30.614 -12.657 -14.886 1.00 25.30 212 ARG A N 1
ATOM 1652 C CA . ARG A 1 212 ? 29.546 -12.140 -15.732 1.00 25.30 212 ARG A CA 1
ATOM 1653 C C . ARG A 1 212 ? 28.558 -11.412 -14.833 1.00 25.30 212 ARG A C 1
ATOM 1655 O O . ARG A 1 212 ? 27.935 -12.036 -13.975 1.00 25.30 212 ARG A O 1
ATOM 1662 N N . ASP A 1 213 ? 28.425 -10.113 -15.072 1.00 28.81 213 ASP A N 1
ATOM 1663 C CA . ASP A 1 213 ? 27.323 -9.280 -14.619 1.00 28.81 213 ASP A CA 1
ATOM 1664 C C . ASP A 1 213 ? 25.998 -9.983 -14.937 1.00 28.81 213 ASP A C 1
ATOM 1666 O O . ASP A 1 213 ? 25.443 -9.880 -16.035 1.00 28.81 213 ASP A O 1
ATOM 1670 N N . LEU A 1 214 ? 25.469 -10.724 -13.961 1.00 27.52 214 LEU A N 1
ATOM 1671 C CA . LEU A 1 214 ? 24.057 -11.054 -13.934 1.00 27.52 214 LEU A CA 1
ATOM 1672 C C . LEU A 1 214 ? 23.326 -9.738 -13.684 1.00 27.52 214 LEU A C 1
ATOM 1674 O O . LEU A 1 214 ? 23.122 -9.314 -12.546 1.00 27.52 214 LEU A O 1
ATOM 1678 N N . HIS A 1 215 ? 22.928 -9.095 -14.779 1.00 27.67 215 HIS A N 1
ATOM 1679 C CA . HIS A 1 215 ? 21.885 -8.084 -14.806 1.00 27.67 215 HIS A CA 1
ATOM 1680 C C . HIS A 1 215 ? 20.590 -8.700 -14.246 1.00 27.67 215 HIS A C 1
ATOM 1682 O O . HIS A 1 215 ? 19.689 -9.109 -14.977 1.00 27.67 215 HIS A O 1
ATOM 1688 N N . PHE A 1 216 ? 20.479 -8.768 -12.920 1.00 30.27 216 PHE A N 1
ATOM 1689 C CA . PHE A 1 216 ? 19.192 -8.888 -12.258 1.00 30.27 216 PHE A CA 1
ATOM 1690 C C . PHE A 1 216 ? 18.383 -7.661 -12.682 1.00 30.27 216 PHE A C 1
ATOM 1692 O O . PHE A 1 216 ? 18.767 -6.525 -12.386 1.00 30.27 216 PHE A O 1
ATOM 1699 N N . LYS A 1 217 ? 17.261 -7.867 -13.383 1.00 33.34 217 LYS A N 1
ATOM 1700 C CA . LYS A 1 217 ? 16.209 -6.848 -13.477 1.00 33.34 217 LYS A CA 1
ATOM 1701 C C . LYS A 1 217 ? 15.773 -6.549 -12.041 1.00 33.34 217 LYS A C 1
ATOM 1703 O O . LYS A 1 217 ? 15.003 -7.297 -11.450 1.00 33.34 217 LYS A O 1
ATOM 1708 N N . LYS A 1 218 ? 16.355 -5.507 -11.444 1.00 44.84 218 LYS A N 1
ATOM 1709 C CA . LYS A 1 218 ? 16.060 -5.068 -10.079 1.00 44.84 218 LYS A CA 1
ATOM 1710 C C . LYS A 1 218 ? 14.623 -4.556 -10.060 1.00 44.84 218 LYS A C 1
ATOM 1712 O O . LYS A 1 218 ? 14.383 -3.424 -10.474 1.00 44.84 218 LYS A O 1
ATOM 1717 N N . SER A 1 219 ? 13.686 -5.382 -9.602 1.00 48.12 219 SER A N 1
ATOM 1718 C CA . SER A 1 219 ? 12.309 -4.943 -9.376 1.00 48.12 219 SER A CA 1
ATOM 1719 C C . SER A 1 219 ? 12.303 -3.837 -8.314 1.00 48.12 219 SER A C 1
ATOM 1721 O O . SER A 1 219 ? 12.965 -3.946 -7.274 1.00 48.12 219 SER A O 1
ATOM 1723 N N . ARG A 1 220 ? 11.618 -2.726 -8.604 1.00 56.31 220 ARG A N 1
ATOM 1724 C CA . ARG A 1 220 ? 11.504 -1.562 -7.712 1.00 56.31 220 ARG A CA 1
ATOM 1725 C C . ARG A 1 220 ? 10.042 -1.394 -7.329 1.00 56.31 220 ARG A C 1
ATOM 1727 O O . ARG A 1 220 ? 9.232 -0.963 -8.146 1.00 56.31 220 ARG A O 1
ATOM 1734 N N . ALA A 1 221 ? 9.726 -1.695 -6.076 1.00 58.38 221 ALA A N 1
ATOM 1735 C CA . ALA A 1 221 ? 8.411 -1.443 -5.507 1.00 58.38 221 ALA A CA 1
ATOM 1736 C C . ALA A 1 221 ? 8.359 -0.048 -4.870 1.00 58.38 221 ALA A C 1
ATOM 1738 O O . ALA A 1 221 ? 9.342 0.452 -4.316 1.00 58.38 221 ALA A O 1
ATOM 1739 N N . THR A 1 222 ? 7.205 0.601 -4.956 1.00 67.75 222 THR A N 1
ATOM 1740 C CA . THR A 1 222 ? 6.915 1.864 -4.278 1.00 67.75 222 THR A CA 1
ATOM 1741 C C . THR A 1 222 ? 5.605 1.747 -3.532 1.00 67.75 222 THR A C 1
ATOM 1743 O O . THR A 1 222 ? 4.595 1.376 -4.121 1.00 67.75 222 THR A O 1
ATOM 1746 N N . PHE A 1 223 ? 5.635 2.076 -2.244 1.00 73.56 223 PHE A N 1
ATOM 1747 C CA . PHE A 1 223 ? 4.447 2.138 -1.406 1.00 73.56 223 PHE A CA 1
ATOM 1748 C C . PHE A 1 223 ? 3.959 3.567 -1.363 1.00 73.56 223 PHE A C 1
ATOM 1750 O O . PHE A 1 223 ? 4.718 4.476 -1.024 1.00 73.56 223 PHE A O 1
ATOM 1757 N N . LEU A 1 224 ? 2.689 3.743 -1.677 1.00 72.44 224 LEU A N 1
ATOM 1758 C CA . LEU A 1 224 ? 1.972 4.985 -1.505 1.00 72.44 224 LEU A CA 1
ATOM 1759 C C . LEU A 1 224 ? 1.050 4.842 -0.308 1.00 72.44 224 LEU A C 1
ATOM 1761 O O . LEU A 1 224 ? 0.223 3.932 -0.251 1.00 72.44 224 LEU A O 1
ATOM 1765 N N . PHE A 1 225 ? 1.210 5.756 0.634 1.00 75.94 225 PHE A N 1
ATOM 1766 C CA . PHE A 1 225 ? 0.361 5.878 1.800 1.00 75.94 225 PHE A CA 1
ATOM 1767 C C . PHE A 1 225 ? -0.499 7.118 1.629 1.00 75.94 225 PHE A C 1
ATOM 1769 O O . PHE A 1 225 ? 0.011 8.212 1.375 1.00 75.94 225 PHE A O 1
ATOM 1776 N N . PHE A 1 226 ? -1.799 6.938 1.799 1.00 72.62 226 PHE A N 1
ATOM 1777 C CA . PHE A 1 226 ? -2.778 8.006 1.853 1.00 72.62 226 PHE A CA 1
ATOM 1778 C C . PHE A 1 226 ? -3.389 7.957 3.247 1.00 72.62 226 PHE A C 1
ATOM 1780 O O . PHE A 1 226 ? -4.059 6.990 3.606 1.00 72.62 226 PHE A O 1
ATOM 1787 N N . GLU A 1 227 ? -3.107 8.970 4.056 1.00 66.12 227 GLU A N 1
ATOM 1788 C CA . GLU A 1 227 ? -3.624 9.091 5.418 1.00 66.12 227 GLU A CA 1
ATOM 1789 C C . GLU A 1 227 ? -4.528 10.311 5.523 1.00 66.12 227 GLU A C 1
ATOM 1791 O O . GLU A 1 227 ? -4.221 11.379 4.983 1.00 66.12 227 GLU A O 1
ATOM 1796 N N . LYS A 1 228 ? -5.633 10.174 6.259 1.00 55.97 228 LYS A N 1
ATOM 1797 C CA . LYS A 1 228 ? -6.476 11.319 6.590 1.00 55.97 228 LYS A CA 1
ATOM 1798 C C . LYS A 1 228 ? -5.701 12.205 7.562 1.00 55.97 228 LYS A C 1
ATOM 1800 O O . LYS A 1 228 ? -5.265 11.742 8.613 1.00 55.97 228 LYS A O 1
ATOM 1805 N N . ALA A 1 229 ? -5.496 13.471 7.205 1.00 45.47 229 ALA A N 1
ATOM 1806 C CA . ALA A 1 229 ? -4.725 14.414 8.008 1.00 45.47 229 ALA A CA 1
ATOM 1807 C C . ALA A 1 229 ? -5.406 14.679 9.366 1.00 45.47 229 ALA A C 1
ATOM 1809 O O . ALA A 1 229 ? -6.182 15.618 9.516 1.00 45.47 229 ALA A O 1
ATOM 1810 N N . ALA A 1 230 ? -5.119 13.856 10.374 1.00 37.72 230 ALA A N 1
ATOM 1811 C CA . ALA A 1 230 ? -5.471 14.140 11.757 1.00 37.72 230 ALA A CA 1
ATOM 1812 C C . ALA A 1 230 ? -4.406 15.077 12.350 1.00 37.72 230 ALA A C 1
ATOM 1814 O O . ALA A 1 230 ? -3.207 14.843 12.212 1.00 37.72 230 ALA A O 1
ATOM 1815 N N . GLY A 1 231 ? -4.843 16.166 12.984 1.00 33.69 231 GLY A N 1
ATOM 1816 C CA . GLY A 1 231 ? -4.055 17.350 13.357 1.00 33.69 231 GLY A CA 1
ATOM 1817 C C . GLY A 1 231 ? -2.898 17.199 14.358 1.00 33.69 231 GLY A C 1
ATOM 1818 O O . GLY A 1 231 ? -2.589 18.168 15.046 1.00 33.69 231 GLY A O 1
ATOM 1819 N N . LYS A 1 232 ? -2.216 16.053 14.456 1.00 28.84 232 LYS A N 1
ATOM 1820 C CA . LYS A 1 232 ? -0.909 15.937 15.123 1.00 28.84 232 LYS A CA 1
ATOM 1821 C C . LYS A 1 232 ? -0.014 14.962 14.353 1.00 28.84 232 LYS A C 1
ATOM 1823 O O . LYS A 1 232 ? -0.449 13.845 14.095 1.00 28.84 232 LYS A O 1
ATOM 1828 N N . PRO A 1 233 ? 1.241 15.329 14.029 1.00 32.75 233 PRO A N 1
ATOM 1829 C CA . PRO A 1 233 ? 2.195 14.373 13.489 1.00 32.75 233 PRO A CA 1
ATOM 1830 C C . PRO A 1 233 ? 2.525 13.372 14.600 1.00 32.75 233 PRO A C 1
ATOM 1832 O O . PRO A 1 233 ? 3.291 13.684 15.514 1.00 32.75 233 PRO A O 1
ATOM 1835 N N . SER A 1 234 ? 1.929 12.179 14.559 1.00 32.16 234 SER A N 1
ATOM 1836 C CA . SER A 1 234 ? 2.467 11.052 15.316 1.00 32.16 234 SER A CA 1
ATOM 1837 C C . SER A 1 234 ? 3.918 10.870 14.887 1.00 32.16 234 SER A C 1
ATOM 1839 O O . SER A 1 234 ? 4.227 10.992 13.703 1.00 32.16 234 SER A O 1
ATOM 1841 N N . ARG A 1 235 ? 4.830 10.622 15.830 1.00 31.17 235 ARG A N 1
ATOM 1842 C CA . ARG A 1 235 ? 6.195 10.199 15.498 1.00 31.17 235 ARG A CA 1
ATOM 1843 C C . ARG A 1 235 ? 6.081 8.974 14.585 1.00 31.17 235 ARG A C 1
ATOM 1845 O O . ARG A 1 235 ? 5.690 7.911 15.051 1.00 31.17 235 ARG A O 1
ATOM 1852 N N . TYR A 1 236 ? 6.330 9.155 13.291 1.00 39.22 236 TYR A N 1
ATOM 1853 C CA . TYR A 1 236 ? 6.206 8.099 12.294 1.00 39.22 236 TYR A CA 1
ATOM 1854 C C . TYR A 1 236 ? 7.400 7.157 12.437 1.00 39.22 236 TYR A C 1
ATOM 1856 O O . TYR A 1 236 ? 8.429 7.337 11.797 1.00 39.22 236 TYR A O 1
ATOM 1864 N N . THR A 1 237 ? 7.289 6.164 13.311 1.00 35.28 237 THR A N 1
ATOM 1865 C CA . THR A 1 237 ? 8.047 4.927 13.141 1.00 35.28 237 THR A CA 1
ATOM 1866 C C . THR A 1 237 ? 7.274 4.093 12.124 1.00 35.28 237 THR A C 1
ATOM 1868 O O . THR A 1 237 ? 6.207 3.569 12.442 1.00 35.28 237 THR A O 1
ATOM 1871 N N . PHE A 1 238 ? 7.773 4.017 10.884 1.00 43.84 238 PHE A N 1
ATOM 1872 C CA . PHE A 1 238 ? 7.186 3.177 9.822 1.00 43.84 238 PHE A CA 1
ATOM 1873 C C . PHE A 1 238 ? 7.095 1.708 10.211 1.00 43.84 238 PHE A C 1
ATOM 1875 O O . PHE A 1 238 ? 6.246 0.977 9.708 1.00 43.84 238 PHE A O 1
ATOM 1882 N N . PHE A 1 239 ? 7.966 1.303 11.123 1.00 42.81 239 PHE A N 1
ATOM 1883 C CA . PHE A 1 239 ? 8.034 -0.033 11.662 1.00 42.81 239 PHE A CA 1
ATOM 1884 C C . PHE A 1 239 ? 7.640 0.055 13.132 1.00 42.81 239 PHE A C 1
ATOM 1886 O O . PHE A 1 239 ? 8.318 0.750 13.893 1.00 42.81 239 PHE A O 1
ATOM 1893 N N . PRO A 1 240 ? 6.518 -0.556 13.546 1.00 34.41 240 PRO A N 1
ATOM 1894 C CA . PRO A 1 240 ? 6.271 -0.731 14.965 1.00 34.41 240 PRO A CA 1
ATOM 1895 C C . PRO A 1 240 ? 7.378 -1.630 15.534 1.00 34.41 240 PRO A C 1
ATOM 1897 O O . PRO A 1 240 ? 7.677 -2.674 14.956 1.00 34.41 240 PRO A O 1
ATOM 1900 N N . THR A 1 241 ? 8.000 -1.186 16.627 1.00 32.59 241 THR A N 1
ATOM 1901 C CA . THR A 1 241 ? 8.753 -2.056 17.545 1.00 32.59 241 THR A CA 1
ATOM 1902 C C . THR A 1 241 ? 7.832 -3.070 18.197 1.00 32.59 241 THR A C 1
ATOM 1904 O O . THR A 1 241 ? 6.702 -2.649 18.549 1.00 32.59 241 THR A O 1
#

pLDDT: mean 70.25, std 21.73, range [21.44, 94.38]

Sequence (241 aa):
MQDAADCPGRYLLLNWARNLYKRVGKTILVCYERPPQYFTEWLPKDATGRITFIDGNLRIPASSEGGCDILFEKEITEAISGPTCILFDSLTLPILLRQVPQTCAVLHRLITNENVLQVLAVIHKDIHDQHTCDLLSSLATSVVDMSPVLLLQHKHNIRHCRVTGKVFKTVESVTYDSELNVKTITPWTSTTDVPVSSITSPQVSGSIMEARDLHFKKSRATFLFFEKAAGKPSRYTFFPT